Protein AF-A0A9E1IIG9-F1 (afdb_monomer)

Solvent-accessible surface area (backbone atoms only — not comparable to full-atom values): 17107 Å² total; per-residue (Å²): 139,84,86,78,83,81,81,79,79,76,79,77,83,75,76,55,58,71,47,80,53,63,66,23,42,37,40,32,46,79,76,48,64,47,33,38,32,30,36,59,65,55,87,57,72,48,78,51,74,56,65,73,34,37,39,37,35,46,78,57,33,40,35,40,39,39,97,87,35,81,46,78,41,55,32,77,34,40,24,55,43,58,25,25,66,59,26,52,37,48,71,38,67,57,42,50,54,47,37,55,50,50,38,48,54,48,67,22,74,62,77,58,60,59,40,70,46,38,91,46,54,66,54,39,50,57,56,51,72,73,51,64,61,32,78,36,72,36,82,97,37,79,34,55,22,29,37,69,46,26,52,30,50,53,51,32,42,57,58,34,47,78,71,75,41,74,59,36,59,67,51,99,68,27,35,41,44,57,31,66,57,27,41,55,51,31,48,71,30,45,55,60,26,49,50,49,37,37,76,71,68,77,38,54,70,68,57,51,56,50,49,76,68,44,58,68,70,64,26,51,46,52,49,55,59,42,32,76,75,70,53,22,25,18,99,81,46,80,44,60,35,71,60,72,35,44,54,56,37,37,39,59,29,50,54,20,38,23,38,27,38,31,71,61,92,37,68,67,54,51,53,43,31,32,76,45,12,28,38,30,36,42,68,90,40,68,41,39,32,34,41,29,66,49,61,72,84,52,40,56,78,49,18,30,40,82,44,79,59,95,90,40,72,29,42,30,46,52,124

Mean predicted aligned error: 7.47 Å

Secondary structure (DSSP, 8-state):
--PPP-----------EEEEETTEEEEE-TTS--EEEE-S--S--EEEEETTEEEEE-SSEEEEEETTEEEEEETT-HHHHHHGGG-BEE-SHHHHHHHHHHGGGGG-SSPPPSBSS--SHHHHHHHHHTS-EEEEEETTEEEEEEHHHHHHHHHHHHHHHTTTPPPEESSSSSB---HHHHHHHHHHHHHHHHHHHHHTTSS-HHHHHHHHTS-HHHHHHHHHHHHHTT---STTSSS-GGGTSPPTT--GGGGT-EEEEE-SS-HHHHHHHHHTTEE--STT-TTEEEE--S-HHHHGGGTEEEEEETTEEEEEE--

Nearest PDB structures (foldseek):
  4uzr-assembly1_B  TM=4.989E-01  e=6.176E-02  Pyrococcus horikoshii
  2m3x-assembly1_A  TM=5.252E-01  e=7.372E-02  Pyrococcus horikoshii OT3
  7x2y-assembly1_A  TM=7.109E-01  e=3.036E+00  Comamonas testosteroni KF-1
  4jpd-assembly1_A  TM=4.406E-01  e=6.163E+00  Burkholderia cenocepacia J2315
  5f7u-assembly1_A  TM=4.262E-01  e=6.538E+00  Listeria monocytogenes EGD-e

pLDDT: mean 86.07, std 17.23, range [24.61, 98.75]

Foldseek 3Di:
DDDDDDDDPDPPPQDWDWDDDAQWTWTDGALFAIWIAGALDGDDWDWDDHNQWIWINDRFWTFIDHPQDTDIDGSPQLQCRQQRNQEGARRDPLSVVLCQFQVLLSLAPARGQRYLFDQDQVSLVVLVVPAQWDWADQPNDIAIFRPLLRVLVNQLQVVCVVVVHGKHAPDNHFAADTLVNQVVQLCVQQLVLLVVCVVVVNDPPVLSVVLVPDRQVVNSVSQVVCVVVQSARPPVSGDHPQLRGRRRRNDLRSNRQKGFIDDQPDPSSQVSCLVSQWFAAGPPSRRMTGRRRDHPVCLVVSQWDWDDDPNDTHTGHND

Sequence (319 aa):
MMFWPMFLFAALAYSADRAEVDGLDVWIEEGQSPVIRGVLSGHGSYETTSGGTHIVLTESTLVIASDTVLLEVDRGNEFLNQALPQLEWKTDRTGIALLREYGAIYLSRGVTPPTVRFTNKADVEAFQQILPTESVVLVERELVLQRRAARALQLAHNELAKQEIILLAKSRRPAGRSYFDTVINWDSRMAPGIEHWRSEGRLEDSDAGRILQLADGPQIDAILRMEERGLWCNRSHTRSILTSVAAPGSSQHNSLLAIDVLPVNSPVVTDVMAKHGWYRTVKADQPHFTWLGLPEEELSQLGLKKVNIGGLHYWVPDF

Structure (mmCIF, N/CA/C/O backbone):
data_AF-A0A9E1IIG9-F1
#
_entry.id   AF-A0A9E1IIG9-F1
#
loop_
_atom_site.group_PDB
_atom_site.id
_atom_site.type_symbol
_atom_site.label_atom_id
_atom_site.label_alt_id
_atom_site.label_comp_id
_atom_site.label_asym_id
_atom_site.label_entity_id
_atom_site.label_seq_id
_atom_site.pdbx_PDB_ins_code
_atom_site.Cartn_x
_atom_site.Cartn_y
_atom_site.Cartn_z
_atom_site.occupancy
_atom_site.B_iso_or_equiv
_atom_site.auth_seq_id
_atom_site.auth_comp_id
_atom_site.auth_asym_id
_atom_site.auth_atom_id
_atom_site.pdbx_PDB_model_num
ATOM 1 N N . MET A 1 1 ? 45.911 36.788 7.487 1.00 37.19 1 MET A N 1
ATOM 2 C CA . MET A 1 1 ? 44.919 36.992 6.410 1.00 37.19 1 MET A CA 1
ATOM 3 C C . MET A 1 1 ? 44.935 35.750 5.541 1.00 37.19 1 MET A C 1
ATOM 5 O O . MET A 1 1 ? 45.882 35.560 4.793 1.00 37.19 1 MET A O 1
ATOM 9 N N . MET A 1 2 ? 43.973 34.852 5.748 1.00 31.09 2 MET A N 1
ATOM 10 C CA . MET A 1 2 ? 43.886 33.564 5.059 1.00 31.09 2 MET A CA 1
ATOM 11 C C . MET A 1 2 ? 42.759 33.687 4.031 1.00 31.09 2 MET A C 1
ATOM 13 O O . MET A 1 2 ? 41.614 33.922 4.410 1.00 31.09 2 MET A O 1
ATOM 17 N N . PHE A 1 3 ? 43.104 33.637 2.746 1.00 28.48 3 PHE A N 1
ATOM 18 C CA . PHE A 1 3 ? 42.146 33.674 1.643 1.00 28.48 3 PHE A CA 1
ATOM 19 C C . PHE A 1 3 ? 41.463 32.305 1.521 1.00 28.48 3 PHE A C 1
ATOM 21 O O . PHE A 1 3 ? 42.133 31.283 1.386 1.00 28.48 3 PHE A O 1
ATOM 28 N N . TRP A 1 4 ? 40.132 32.291 1.571 1.00 24.61 4 TRP A N 1
ATOM 29 C CA . TRP A 1 4 ? 39.298 31.157 1.167 1.00 24.61 4 TRP A CA 1
ATOM 30 C C . TRP A 1 4 ? 39.031 31.234 -0.344 1.00 24.61 4 TRP A C 1
ATOM 32 O O . TRP A 1 4 ? 38.728 32.327 -0.830 1.00 24.61 4 TRP A O 1
ATOM 42 N N . PRO A 1 5 ? 39.082 30.124 -1.101 1.00 33.31 5 PRO A N 1
ATOM 43 C CA . PRO A 1 5 ? 38.578 30.115 -2.464 1.00 33.31 5 PRO A CA 1
ATOM 44 C C . PRO A 1 5 ? 37.047 29.987 -2.437 1.00 33.31 5 PRO A C 1
ATOM 46 O O . PRO A 1 5 ? 36.498 29.031 -1.889 1.00 33.31 5 PRO A O 1
ATOM 49 N N . MET A 1 6 ? 36.351 30.958 -3.035 1.00 26.56 6 MET A N 1
ATOM 50 C CA . MET A 1 6 ? 34.944 30.811 -3.409 1.00 26.56 6 MET A CA 1
ATOM 51 C C . MET A 1 6 ? 34.851 29.740 -4.499 1.00 26.56 6 MET A C 1
ATOM 53 O O . MET A 1 6 ? 35.317 29.949 -5.618 1.00 26.56 6 MET A O 1
ATOM 57 N N . PHE A 1 7 ? 34.236 28.603 -4.182 1.00 28.36 7 PHE A N 1
ATOM 58 C CA . PHE A 1 7 ? 33.743 27.691 -5.205 1.00 28.36 7 PHE A CA 1
ATOM 59 C C . PHE A 1 7 ? 32.524 28.332 -5.874 1.00 28.36 7 PHE A C 1
ATOM 61 O O . PHE A 1 7 ? 31.470 28.496 -5.260 1.00 28.36 7 PHE A O 1
ATOM 68 N N . LEU A 1 8 ? 32.696 28.719 -7.137 1.00 26.11 8 LEU A N 1
ATOM 69 C CA . LEU A 1 8 ? 31.608 29.046 -8.047 1.00 26.11 8 LEU A CA 1
ATOM 70 C C . LEU A 1 8 ? 30.826 27.748 -8.307 1.00 26.11 8 LEU A C 1
ATOM 72 O O . LEU A 1 8 ? 31.324 26.850 -8.985 1.00 26.11 8 LEU A O 1
ATOM 76 N N . PHE A 1 9 ? 29.614 27.628 -7.767 1.00 27.50 9 PHE A N 1
ATOM 77 C CA . PHE A 1 9 ? 28.659 26.637 -8.255 1.00 27.50 9 PHE A CA 1
ATOM 78 C C . PHE A 1 9 ? 28.182 27.100 -9.633 1.00 27.50 9 PHE A C 1
ATOM 80 O O . PHE A 1 9 ? 27.396 28.039 -9.747 1.00 27.50 9 PHE A O 1
ATOM 87 N N . ALA A 1 10 ? 28.681 26.458 -10.688 1.00 25.83 10 ALA A N 1
ATOM 88 C CA . ALA A 1 10 ? 28.036 26.514 -11.987 1.00 25.83 10 ALA A CA 1
ATOM 89 C C . ALA A 1 10 ? 26.705 25.762 -11.864 1.00 25.83 10 ALA A C 1
ATOM 91 O O . ALA A 1 10 ? 26.684 24.537 -11.750 1.00 25.83 10 ALA A O 1
ATOM 92 N N . ALA A 1 11 ? 25.595 26.499 -11.838 1.00 27.41 11 ALA A N 1
ATOM 93 C CA . ALA A 1 11 ? 24.282 25.920 -12.059 1.00 27.41 11 ALA A CA 1
ATOM 94 C C . ALA A 1 11 ? 24.247 25.410 -13.507 1.00 27.41 11 ALA A C 1
ATOM 96 O O . ALA A 1 11 ? 24.132 26.192 -14.449 1.00 27.41 11 ALA A O 1
ATOM 97 N N . LEU A 1 12 ? 24.408 24.098 -13.686 1.00 27.50 12 LEU A N 1
ATOM 98 C CA . LEU A 1 12 ? 23.961 23.422 -14.897 1.00 27.50 12 LEU A CA 1
ATOM 99 C C . LEU A 1 12 ? 22.448 23.639 -14.969 1.00 27.50 12 LEU A C 1
ATOM 101 O O . LEU A 1 12 ? 21.700 23.086 -14.166 1.00 27.50 12 LEU A O 1
ATOM 105 N N . ALA A 1 13 ? 22.015 24.510 -15.878 1.00 29.84 13 ALA A N 1
ATOM 106 C CA . ALA A 1 13 ? 20.610 24.678 -16.203 1.00 29.84 13 ALA A CA 1
ATOM 107 C C . ALA A 1 13 ? 20.122 23.373 -16.845 1.00 29.84 13 ALA A C 1
ATOM 109 O O . ALA A 1 13 ? 20.375 23.112 -18.018 1.00 29.84 13 ALA A O 1
ATOM 110 N N . TYR A 1 14 ? 19.494 22.527 -16.036 1.00 37.28 14 TYR A N 1
ATOM 111 C CA . TYR A 1 14 ? 18.744 21.367 -16.492 1.00 37.28 14 TYR A CA 1
ATOM 112 C C . TYR A 1 14 ? 17.450 21.902 -17.122 1.00 37.28 14 TYR A C 1
ATOM 114 O O . TYR A 1 14 ? 16.689 22.589 -16.437 1.00 37.28 14 TYR A O 1
ATOM 122 N N . SER A 1 15 ? 17.214 21.681 -18.419 1.00 40.22 15 SER A N 1
ATOM 123 C CA . SER A 1 15 ? 15.942 22.069 -19.038 1.00 40.22 15 SER A CA 1
ATOM 124 C C . SER A 1 15 ? 14.888 21.025 -18.680 1.00 40.22 15 SER A C 1
ATOM 126 O O . SER A 1 15 ? 14.724 20.030 -19.379 1.00 40.22 15 SER A O 1
ATOM 128 N N . ALA A 1 16 ? 14.214 21.218 -17.550 1.00 53.44 16 ALA A N 1
ATOM 129 C CA . ALA A 1 16 ? 12.955 20.537 -17.295 1.00 53.44 16 ALA A CA 1
ATOM 130 C C . ALA A 1 16 ? 11.849 21.306 -18.026 1.00 53.44 16 ALA A C 1
ATOM 132 O O . ALA A 1 16 ? 11.662 22.502 -17.780 1.00 53.44 16 ALA A O 1
ATOM 133 N N . ASP A 1 17 ? 11.116 20.626 -18.904 1.00 58.38 17 ASP A N 1
ATOM 134 C CA . ASP A 1 17 ? 9.884 21.179 -19.454 1.00 58.38 17 ASP A CA 1
ATOM 135 C C . ASP A 1 17 ? 8.823 21.079 -18.356 1.00 58.38 17 ASP A C 1
ATOM 137 O O . ASP A 1 17 ? 8.365 19.990 -17.997 1.00 58.38 17 ASP A O 1
ATOM 141 N N . ARG A 1 18 ? 8.473 22.225 -17.766 1.00 64.12 18 ARG A N 1
ATOM 142 C CA . ARG A 1 18 ? 7.371 22.339 -16.809 1.00 64.12 18 ARG A CA 1
ATOM 143 C C . ARG A 1 18 ? 6.171 22.945 -17.515 1.00 64.12 18 ARG A C 1
ATOM 145 O O . ARG A 1 18 ? 6.261 24.050 -18.047 1.00 64.12 18 ARG A O 1
ATOM 152 N N . ALA A 1 19 ? 5.052 22.238 -17.474 1.00 60.00 19 ALA A N 1
ATOM 153 C CA . ALA A 1 19 ? 3.769 22.731 -17.936 1.00 60.00 19 ALA A CA 1
ATOM 154 C C . ALA A 1 19 ? 2.795 22.763 -16.759 1.00 60.00 19 ALA A C 1
ATOM 156 O O . ALA A 1 19 ? 2.649 21.780 -16.034 1.00 60.00 19 ALA A O 1
ATOM 157 N N . GLU A 1 20 ? 2.132 23.899 -16.577 1.00 60.28 20 GLU A N 1
ATOM 158 C CA . GLU A 1 20 ? 0.972 24.011 -15.699 1.00 60.28 20 GLU A CA 1
ATOM 159 C C . GLU A 1 20 ? -0.270 23.980 -16.591 1.00 60.28 20 GLU A C 1
ATOM 161 O O . GLU A 1 20 ? -0.417 24.815 -17.487 1.00 60.28 20 GLU A O 1
ATOM 166 N N . VAL A 1 21 ? -1.131 22.983 -16.394 1.00 61.00 21 VAL A N 1
ATOM 167 C CA . VAL A 1 21 ? -2.349 22.789 -17.187 1.00 61.00 21 VAL A CA 1
ATOM 168 C C . VAL A 1 21 ? -3.518 22.631 -16.225 1.00 61.00 21 VAL A C 1
ATOM 170 O O . VAL A 1 21 ? -3.651 21.599 -15.580 1.00 61.00 21 VAL A O 1
ATOM 173 N N . ASP A 1 22 ? -4.355 23.662 -16.107 1.00 62.66 22 ASP A N 1
ATOM 174 C CA . ASP A 1 22 ? -5.576 23.659 -15.285 1.00 62.66 22 ASP A CA 1
ATOM 175 C C . ASP A 1 22 ? -5.396 23.159 -13.834 1.00 62.66 22 ASP A C 1
ATOM 177 O O . ASP A 1 22 ? -6.229 22.422 -13.312 1.00 62.66 22 ASP A O 1
ATOM 181 N N . GLY A 1 23 ? -4.306 23.543 -13.162 1.00 62.06 23 GLY A N 1
ATOM 182 C CA . GLY A 1 23 ? -4.016 23.101 -11.789 1.00 62.06 23 GLY A CA 1
ATOM 183 C C . GLY A 1 23 ? -3.372 21.712 -11.684 1.00 62.06 23 GLY A C 1
ATOM 184 O O . GLY A 1 23 ? -3.150 21.225 -10.572 1.00 62.06 23 GLY A O 1
ATOM 185 N N . LEU A 1 24 ? -3.046 21.093 -12.822 1.00 67.25 24 LEU A N 1
ATOM 186 C CA . LEU A 1 24 ? -2.117 19.978 -12.927 1.00 67.25 24 LEU A CA 1
ATOM 187 C C . LEU A 1 24 ? -0.716 20.522 -13.226 1.00 67.25 24 LEU A C 1
ATOM 189 O O . LEU A 1 24 ? -0.461 21.087 -14.290 1.00 67.25 24 LEU A O 1
ATOM 193 N N . ASP A 1 25 ? 0.199 20.328 -12.285 1.00 68.62 25 ASP A N 1
ATOM 194 C CA . ASP A 1 25 ? 1.625 20.506 -12.508 1.00 68.62 25 ASP A CA 1
ATOM 195 C C . ASP A 1 25 ? 2.171 19.225 -13.148 1.00 68.62 25 ASP A C 1
ATOM 197 O O . ASP A 1 25 ? 2.140 18.147 -12.543 1.00 68.62 25 ASP A O 1
ATOM 201 N N . VAL A 1 26 ? 2.693 19.349 -14.368 1.00 69.44 26 VAL A N 1
ATOM 202 C CA . VAL A 1 26 ? 3.401 18.275 -15.066 1.00 69.44 26 VAL A CA 1
ATOM 203 C C . VAL A 1 26 ? 4.827 18.731 -15.322 1.00 69.44 26 VAL A C 1
ATOM 205 O O . VAL A 1 26 ? 5.063 19.792 -15.905 1.00 69.44 26 VAL A O 1
ATOM 208 N N . TRP A 1 27 ? 5.794 17.930 -14.889 1.00 69.81 27 TRP A N 1
ATOM 209 C CA . TRP A 1 27 ? 7.201 18.191 -15.162 1.00 69.81 27 TRP A CA 1
ATOM 210 C C . TRP A 1 27 ? 7.877 16.965 -15.750 1.00 69.81 27 TRP A C 1
ATOM 212 O O . TRP A 1 27 ? 7.664 15.828 -15.314 1.00 69.81 27 TRP A O 1
ATOM 222 N N . ILE A 1 28 ? 8.690 17.221 -16.773 1.00 65.12 28 ILE A N 1
ATOM 223 C CA . ILE A 1 28 ? 9.436 16.200 -17.495 1.00 65.12 28 ILE A CA 1
ATOM 224 C C . ILE A 1 28 ? 10.908 16.591 -17.468 1.00 65.12 28 ILE A C 1
ATOM 226 O O . ILE A 1 28 ? 11.306 17.648 -17.957 1.00 65.12 28 ILE A O 1
ATOM 230 N N . GLU A 1 29 ? 11.711 15.719 -16.871 1.00 63.66 29 GLU A N 1
ATOM 231 C CA . GLU A 1 29 ? 13.164 15.755 -16.986 1.00 63.66 29 GLU A CA 1
ATOM 232 C C . GLU A 1 29 ? 13.588 14.924 -18.202 1.00 63.66 29 GLU A C 1
ATOM 234 O O . GLU A 1 29 ? 13.016 13.863 -18.465 1.00 63.66 29 GLU A O 1
ATOM 239 N N . GLU A 1 30 ? 14.584 15.396 -18.955 1.00 58.94 30 GLU A N 1
ATOM 240 C CA . GLU A 1 30 ? 15.049 14.717 -20.166 1.00 58.94 30 GLU A CA 1
ATOM 241 C C . GLU A 1 30 ? 15.458 13.260 -19.864 1.00 58.94 30 GLU A C 1
ATOM 243 O O . GLU A 1 30 ? 16.296 12.984 -19.004 1.00 58.94 30 GLU A O 1
ATOM 248 N N . GLY A 1 31 ? 14.831 12.303 -20.558 1.00 61.19 31 GLY A N 1
ATOM 249 C CA . GLY A 1 31 ? 15.073 10.870 -20.357 1.00 61.19 31 GLY A CA 1
ATOM 250 C C . GLY A 1 31 ? 14.450 10.267 -19.088 1.00 61.19 31 GLY A C 1
ATOM 251 O O . GLY A 1 31 ? 14.770 9.128 -18.748 1.00 61.19 31 GLY A O 1
ATOM 252 N N . GLN A 1 32 ? 13.577 10.993 -18.382 1.00 68.31 32 GLN A N 1
ATOM 253 C CA . GLN A 1 32 ? 12.803 10.493 -17.241 1.00 68.31 32 GLN A CA 1
ATOM 254 C C . GLN A 1 32 ? 11.311 10.386 -17.580 1.00 68.31 32 GLN A C 1
ATOM 256 O O . GLN A 1 32 ? 10.803 11.029 -18.495 1.00 68.31 32 GLN A O 1
ATOM 261 N N . SER A 1 33 ? 10.585 9.564 -16.821 1.00 67.19 33 SER A N 1
ATOM 262 C CA . SER A 1 33 ? 9.124 9.517 -16.919 1.00 67.19 33 SER A CA 1
ATOM 263 C C . SER A 1 33 ? 8.487 10.783 -16.334 1.00 67.19 33 SER A C 1
ATOM 265 O O . SER A 1 33 ? 9.014 11.310 -15.349 1.00 67.19 33 SER A O 1
ATOM 267 N N . PRO A 1 34 ? 7.341 11.240 -16.874 1.00 71.06 34 PRO A N 1
ATOM 268 C CA . PRO A 1 34 ? 6.654 12.417 -16.363 1.00 71.06 34 PRO A CA 1
ATOM 269 C C . PRO A 1 34 ? 6.262 12.244 -14.904 1.00 71.06 34 PRO A C 1
ATOM 271 O O . PRO A 1 34 ? 5.798 11.171 -14.483 1.00 71.06 34 PRO A O 1
ATOM 274 N N . VAL A 1 35 ? 6.400 13.327 -14.154 1.00 70.38 35 VAL A N 1
ATOM 275 C CA . VAL A 1 35 ? 5.908 13.411 -12.788 1.00 70.38 35 VAL A CA 1
ATOM 276 C C . VAL A 1 35 ? 4.742 14.385 -12.752 1.00 70.38 35 VAL A C 1
ATOM 278 O O . VAL A 1 35 ? 4.775 15.438 -13.391 1.00 70.38 35 VAL A O 1
ATOM 281 N N . ILE A 1 36 ? 3.692 13.982 -12.043 1.00 71.88 36 ILE A N 1
ATOM 282 C CA . ILE A 1 36 ? 2.423 14.700 -11.993 1.00 71.88 36 ILE A CA 1
ATOM 283 C C . ILE A 1 36 ? 2.042 14.988 -10.546 1.00 71.88 36 ILE A C 1
ATOM 285 O O . ILE A 1 36 ? 2.179 14.122 -9.675 1.00 71.88 36 ILE A O 1
ATOM 289 N N . ARG A 1 37 ? 1.513 16.193 -10.317 1.00 75.69 37 ARG A N 1
ATOM 290 C CA . ARG A 1 37 ? 0.864 16.615 -9.070 1.00 75.69 37 ARG A CA 1
ATOM 291 C C . ARG A 1 37 ? -0.271 17.588 -9.368 1.00 75.69 37 ARG A C 1
ATOM 293 O O . ARG A 1 37 ? -0.178 18.373 -10.302 1.00 75.69 37 ARG A O 1
ATOM 300 N N . GLY A 1 38 ? -1.324 17.563 -8.555 1.00 72.31 38 GLY A N 1
ATOM 301 C CA . GLY A 1 38 ? -2.469 18.470 -8.698 1.00 72.31 38 GLY A CA 1
ATOM 302 C C . GLY A 1 38 ? -3.791 17.725 -8.833 1.00 72.31 38 GLY A C 1
ATOM 303 O O . GLY A 1 38 ? -3.920 16.618 -8.318 1.00 72.31 38 GLY A O 1
ATOM 304 N N . VAL A 1 39 ? -4.772 18.336 -9.498 1.00 67.88 39 VAL A N 1
ATOM 305 C CA . VAL A 1 39 ? -6.109 17.756 -9.725 1.00 67.88 39 VAL A CA 1
ATOM 306 C C . VAL A 1 39 ? -6.300 17.524 -11.227 1.00 67.88 39 VAL A C 1
ATOM 308 O O . VAL A 1 39 ? -5.950 18.389 -12.022 1.00 67.88 39 VAL A O 1
ATOM 311 N N . LEU A 1 40 ? -6.845 16.372 -11.642 1.00 63.38 40 LEU A N 1
ATOM 312 C CA . LEU A 1 40 ? -7.061 16.058 -13.068 1.00 63.38 40 LEU A CA 1
ATOM 313 C C . LEU A 1 40 ? -8.292 16.776 -13.655 1.00 63.38 40 LEU A C 1
ATOM 315 O O . LEU A 1 40 ? -8.448 16.847 -14.879 1.00 63.38 40 LEU A O 1
ATOM 319 N N . SER A 1 41 ? -9.158 17.330 -12.800 1.00 60.09 41 SER A N 1
ATOM 320 C CA . SER A 1 41 ? -10.344 18.091 -13.192 1.00 60.09 41 SER A CA 1
ATOM 321 C C . SER A 1 41 ? -9.973 19.504 -13.663 1.00 60.09 41 SER A C 1
ATOM 323 O O . SER A 1 41 ? -9.569 20.341 -12.861 1.00 60.09 41 SER A O 1
ATOM 325 N N . GLY A 1 42 ? -10.148 19.780 -14.954 1.00 59.94 42 GLY A N 1
ATOM 326 C CA . GLY A 1 42 ? -9.881 21.078 -15.581 1.00 59.94 42 GLY A CA 1
ATOM 327 C C . GLY A 1 42 ? -10.538 21.171 -16.964 1.00 59.94 42 GLY A C 1
ATOM 328 O O . GLY A 1 42 ? -11.100 20.185 -17.442 1.00 59.94 42 GLY A O 1
ATOM 329 N N . HIS A 1 43 ? -10.480 22.334 -17.614 1.00 55.75 43 HIS A N 1
ATOM 330 C CA . HIS A 1 43 ? -11.066 22.556 -18.939 1.00 55.75 43 HIS A CA 1
ATOM 331 C C . HIS A 1 43 ? -9.986 22.928 -19.957 1.00 55.75 43 HIS A C 1
ATOM 333 O O . HIS A 1 43 ? -9.504 24.055 -19.967 1.00 55.75 43 HIS A O 1
ATOM 339 N N . GLY A 1 44 ? -9.683 22.014 -20.879 1.00 59.44 44 GLY A N 1
ATOM 340 C CA . GLY A 1 44 ? -8.721 22.272 -21.947 1.00 59.44 44 GLY A CA 1
ATOM 341 C C . GLY A 1 44 ? -8.124 20.999 -22.528 1.00 59.44 44 GLY A C 1
ATOM 342 O O . GLY A 1 44 ? -8.203 19.929 -21.918 1.00 59.44 44 GLY A O 1
ATOM 343 N N . SER A 1 45 ? -7.527 21.133 -23.712 1.00 59.22 45 SER A N 1
ATOM 344 C CA . SER A 1 45 ? -6.713 20.099 -24.344 1.00 59.22 45 SER A CA 1
ATOM 345 C C . SER A 1 45 ? -5.253 20.536 -24.384 1.00 59.22 45 SER A C 1
ATOM 347 O O . SER A 1 45 ? -4.960 21.660 -24.797 1.00 59.22 45 SER A O 1
ATOM 349 N N . TYR A 1 46 ? -4.345 19.650 -24.003 1.00 65.94 46 TYR A N 1
ATOM 350 C CA . TYR A 1 46 ? -2.908 19.893 -24.015 1.00 65.94 46 TYR A CA 1
ATOM 351 C C . TYR A 1 46 ? -2.197 18.703 -24.645 1.00 65.94 46 TYR A C 1
ATOM 353 O O . TYR A 1 46 ? -2.528 17.559 -24.357 1.00 65.94 46 TYR A O 1
ATOM 361 N N . GLU A 1 47 ? -1.213 18.973 -25.489 1.00 70.94 47 GLU A N 1
ATOM 362 C CA . GLU A 1 47 ? -0.399 17.951 -26.130 1.00 70.94 47 GLU A CA 1
ATOM 363 C C . GLU A 1 47 ? 1.058 18.394 -26.060 1.00 70.94 47 GLU A C 1
ATOM 365 O O . GLU A 1 47 ? 1.402 19.505 -26.470 1.00 70.94 47 GLU A O 1
ATOM 370 N N . THR A 1 48 ? 1.918 17.539 -25.517 1.00 64.81 48 THR A N 1
ATOM 371 C CA . THR A 1 48 ? 3.360 17.770 -25.512 1.00 64.81 48 THR A CA 1
ATOM 372 C C . THR A 1 48 ? 4.112 16.481 -25.752 1.00 64.81 48 THR A C 1
ATOM 374 O O . THR A 1 48 ? 3.637 15.385 -25.453 1.00 64.81 48 THR A O 1
ATOM 377 N N . THR A 1 49 ? 5.312 16.621 -26.297 1.00 62.34 49 THR A N 1
ATOM 378 C CA . THR A 1 49 ? 6.254 15.521 -26.448 1.00 62.34 49 THR A CA 1
ATOM 379 C C . THR A 1 49 ? 7.587 15.970 -25.881 1.00 62.34 49 THR A C 1
ATOM 381 O O . THR A 1 49 ? 8.166 16.931 -26.378 1.00 62.34 49 THR A O 1
ATOM 384 N N . SER A 1 50 ? 8.080 15.271 -24.863 1.00 58.31 50 SER A N 1
ATOM 385 C CA . SER A 1 50 ? 9.403 15.525 -24.289 1.00 58.31 50 SER A CA 1
ATOM 386 C C . SER A 1 50 ? 10.060 14.196 -23.920 1.00 58.31 50 SER A C 1
ATOM 388 O O . SER A 1 50 ? 9.406 13.283 -23.412 1.00 58.31 50 SER A O 1
ATOM 390 N N . GLY A 1 51 ? 11.339 14.034 -24.271 1.00 59.09 51 GLY A N 1
ATOM 391 C CA . GLY A 1 51 ? 12.110 12.819 -23.975 1.00 59.09 51 GLY A CA 1
ATOM 392 C C . GLY A 1 51 ? 11.515 11.504 -24.508 1.00 59.09 51 GLY A C 1
ATOM 393 O O . GLY A 1 51 ? 11.677 10.472 -23.867 1.00 59.09 51 GLY A O 1
ATOM 394 N N . GLY A 1 52 ? 10.784 11.526 -25.632 1.00 64.62 52 GLY A N 1
ATOM 395 C CA . GLY A 1 52 ? 10.107 10.339 -26.185 1.00 64.62 52 GLY A CA 1
ATOM 396 C C . GLY A 1 52 ? 8.812 9.944 -25.462 1.00 64.62 52 GLY A C 1
ATOM 397 O O . GLY A 1 52 ? 8.214 8.923 -25.791 1.00 64.62 52 GLY A O 1
ATOM 398 N N . THR A 1 53 ? 8.357 10.750 -24.497 1.00 64.94 53 THR A N 1
ATOM 399 C CA . THR A 1 53 ? 7.039 10.601 -23.876 1.00 64.94 53 THR A CA 1
ATOM 400 C C . THR A 1 53 ? 6.085 11.647 -24.435 1.00 64.94 53 THR A C 1
ATOM 402 O O . THR A 1 53 ? 6.353 12.847 -24.397 1.00 64.94 53 THR A O 1
ATOM 405 N N . HIS A 1 54 ? 4.968 11.166 -24.954 1.00 72.62 54 HIS A N 1
ATOM 406 C CA . HIS A 1 54 ? 3.855 11.926 -25.478 1.00 72.62 54 HIS A CA 1
ATOM 407 C C . HIS A 1 54 ? 2.758 12.021 -24.415 1.00 72.62 54 HIS A C 1
ATOM 409 O O . HIS A 1 54 ? 2.249 11.002 -23.948 1.00 72.62 54 HIS A O 1
ATOM 415 N N . ILE A 1 55 ? 2.407 13.235 -24.007 1.00 72.06 55 ILE A N 1
ATOM 416 C CA . ILE A 1 55 ? 1.330 13.484 -23.047 1.00 72.06 55 ILE A CA 1
ATOM 417 C C . ILE A 1 55 ? 0.214 14.207 -23.778 1.00 72.06 55 ILE A C 1
ATOM 419 O O . ILE A 1 55 ? 0.434 15.292 -24.314 1.00 72.06 55 ILE A O 1
ATOM 423 N N . VAL A 1 56 ? -0.977 13.618 -23.751 1.00 72.94 56 VAL A N 1
ATOM 424 C CA . VAL A 1 56 ? -2.208 14.206 -24.274 1.00 72.94 56 VAL A CA 1
ATOM 425 C C . VAL A 1 56 ? -3.197 14.317 -23.129 1.00 72.94 56 VAL A C 1
ATOM 427 O O . VAL A 1 56 ? -3.655 13.317 -22.588 1.00 72.94 56 VAL A O 1
ATOM 430 N N . LEU A 1 57 ? -3.562 15.535 -22.768 1.00 71.50 57 LEU A N 1
ATOM 431 C CA . LEU A 1 57 ? -4.728 15.808 -21.947 1.00 71.50 57 LEU A CA 1
ATOM 432 C C . LEU A 1 57 ? -5.860 16.205 -22.894 1.00 71.50 57 LEU A C 1
ATOM 434 O O . LEU A 1 57 ? -5.746 17.191 -23.615 1.00 71.50 57 LEU A O 1
ATOM 438 N N . THR A 1 58 ? -6.937 15.432 -22.923 1.00 73.00 58 THR A N 1
ATOM 439 C CA . THR A 1 58 ? -8.175 15.764 -23.640 1.00 73.00 58 THR A CA 1
ATOM 440 C C . THR A 1 58 ? -9.208 16.320 -22.661 1.00 73.00 58 THR A C 1
ATOM 442 O O . THR A 1 58 ? -8.950 16.419 -21.463 1.00 73.00 58 THR A O 1
ATOM 445 N N . GLU A 1 59 ? -10.408 16.663 -23.128 1.00 69.81 59 GLU A N 1
ATOM 446 C CA . GLU A 1 59 ? -11.500 17.068 -22.230 1.00 69.81 59 GLU A CA 1
ATOM 447 C C . GLU A 1 59 ? -11.896 15.973 -21.224 1.00 69.81 59 GLU A C 1
ATOM 449 O O . GLU A 1 59 ? -12.357 16.296 -20.133 1.00 69.81 59 GLU A O 1
ATOM 454 N N . SER A 1 60 ? -11.691 14.693 -21.553 1.00 74.81 60 SER A N 1
ATOM 455 C CA . SER A 1 60 ? -12.149 13.562 -20.733 1.00 74.81 60 SER A CA 1
ATOM 456 C C . SER A 1 60 ? -11.039 12.627 -20.262 1.00 74.81 60 SER A C 1
ATOM 458 O O . SER A 1 60 ? -11.261 11.845 -19.347 1.00 74.81 60 SER A O 1
ATOM 460 N N . THR A 1 61 ? -9.849 12.668 -20.857 1.00 78.31 61 THR A N 1
ATOM 461 C CA . THR A 1 61 ? -8.781 11.699 -20.571 1.00 78.31 61 THR A CA 1
ATOM 462 C C . THR A 1 61 ? -7.415 12.354 -20.439 1.00 78.31 61 THR A C 1
ATOM 464 O O . THR A 1 61 ? -7.099 13.318 -21.129 1.00 78.31 61 THR A O 1
ATOM 467 N N . LEU A 1 62 ? -6.588 11.805 -19.556 1.00 77.56 62 LEU A N 1
ATOM 468 C CA . LEU A 1 62 ? -5.143 11.974 -19.561 1.00 77.56 62 LEU A CA 1
ATOM 469 C C . LEU A 1 62 ? -4.530 10.723 -20.188 1.00 77.56 62 LEU A C 1
ATOM 471 O O . LEU A 1 62 ? -4.690 9.620 -19.666 1.00 77.56 62 LEU A O 1
ATOM 475 N N . VAL A 1 63 ? -3.810 10.910 -21.286 1.00 76.62 63 VAL A N 1
ATOM 476 C CA . VAL A 1 63 ? -3.004 9.889 -21.946 1.00 76.62 63 VAL A CA 1
ATOM 477 C C . VAL A 1 63 ? -1.534 10.239 -21.771 1.00 76.62 63 VAL A C 1
ATOM 479 O O . VAL A 1 63 ? -1.101 11.340 -22.100 1.00 76.62 63 VAL A O 1
ATOM 482 N N . ILE A 1 64 ? -0.754 9.288 -21.278 1.00 73.56 64 ILE A N 1
ATOM 483 C CA . ILE A 1 64 ? 0.705 9.357 -21.242 1.00 73.56 64 ILE A CA 1
ATOM 484 C C . ILE A 1 64 ? 1.213 8.140 -21.994 1.00 73.56 64 ILE A C 1
ATOM 486 O O . ILE A 1 64 ? 1.061 7.007 -21.537 1.00 73.56 64 ILE A O 1
ATOM 490 N N . ALA A 1 65 ? 1.777 8.383 -23.167 1.00 70.62 65 ALA A N 1
ATOM 491 C CA . ALA A 1 65 ? 2.284 7.375 -24.074 1.00 70.62 65 ALA A CA 1
ATOM 492 C C . ALA A 1 65 ? 3.800 7.530 -24.227 1.00 70.62 65 ALA A C 1
ATOM 494 O O . ALA A 1 65 ? 4.289 8.544 -24.706 1.00 70.62 65 ALA A O 1
ATOM 495 N N . SER A 1 66 ? 4.556 6.512 -23.847 1.00 67.38 66 SER A N 1
ATOM 496 C CA . SER A 1 66 ? 5.965 6.342 -24.206 1.00 67.38 66 SER A CA 1
ATOM 497 C C . SER A 1 66 ? 6.149 4.995 -24.897 1.00 67.38 66 SER A C 1
ATOM 499 O O . SER A 1 66 ? 5.234 4.169 -24.912 1.00 67.38 66 SER A O 1
ATOM 501 N N . ASP A 1 67 ? 7.356 4.721 -25.391 1.00 58.84 67 ASP A N 1
ATOM 502 C CA . ASP A 1 67 ? 7.717 3.441 -26.020 1.00 58.84 67 ASP A CA 1
ATOM 503 C C . ASP A 1 67 ? 7.404 2.205 -25.154 1.00 58.84 67 ASP A C 1
ATOM 505 O O . ASP A 1 67 ? 7.357 1.082 -25.655 1.00 58.84 67 ASP A O 1
ATOM 509 N N . THR A 1 68 ? 7.213 2.382 -23.840 1.00 53.34 68 THR A N 1
ATOM 510 C CA . THR A 1 68 ? 6.992 1.270 -22.902 1.00 53.34 68 THR A CA 1
ATOM 511 C C . THR A 1 68 ? 5.789 1.422 -21.975 1.00 53.34 68 THR A C 1
ATOM 513 O O . THR A 1 68 ? 5.486 0.481 -21.239 1.00 53.34 68 THR A O 1
ATOM 516 N N . VAL A 1 69 ? 5.107 2.569 -21.979 1.00 62.66 69 VAL A N 1
ATOM 517 C CA . VAL A 1 69 ? 3.992 2.851 -21.068 1.00 62.66 69 VAL A CA 1
ATOM 518 C C . VAL A 1 69 ? 2.896 3.564 -21.835 1.00 62.66 69 VAL A C 1
ATOM 520 O O . VAL A 1 69 ? 3.117 4.659 -22.331 1.00 62.66 69 VAL A O 1
ATOM 523 N N . LEU A 1 70 ? 1.711 2.960 -21.886 1.00 69.75 70 LEU A N 1
ATOM 524 C CA . LEU A 1 70 ? 0.480 3.667 -22.209 1.00 69.75 70 LEU A CA 1
ATOM 525 C C . LEU A 1 70 ? -0.358 3.724 -20.935 1.00 69.75 70 LEU A C 1
ATOM 527 O O . LEU A 1 70 ? -0.853 2.701 -20.459 1.00 69.75 70 LEU A O 1
ATOM 531 N N . LEU A 1 71 ? -0.474 4.916 -20.367 1.00 73.38 71 LEU A N 1
ATOM 532 C CA . LEU A 1 71 ? -1.415 5.217 -19.304 1.00 73.38 71 LEU A CA 1
ATOM 533 C C . LEU A 1 71 ? -2.554 6.019 -19.912 1.00 73.38 71 LEU A C 1
ATOM 535 O O . LEU A 1 71 ? -2.319 7.087 -20.461 1.00 73.38 71 LEU A O 1
ATOM 539 N N . GLU A 1 72 ? -3.769 5.514 -19.774 1.00 77.88 72 GLU A N 1
ATOM 540 C CA . GLU A 1 72 ? -4.989 6.251 -20.069 1.00 77.88 72 GLU A CA 1
ATOM 541 C C . GLU A 1 72 ? -5.820 6.296 -18.791 1.00 77.88 72 GLU A C 1
ATOM 543 O O . GLU A 1 72 ? -6.082 5.263 -18.170 1.00 77.88 72 GLU A O 1
ATOM 548 N N . VAL A 1 73 ? -6.157 7.506 -18.363 1.00 76.06 73 VAL A N 1
ATOM 549 C CA . VAL A 1 73 ? -6.886 7.779 -17.126 1.00 76.06 73 VAL A CA 1
ATOM 550 C C . VAL A 1 73 ? -8.025 8.730 -17.446 1.00 76.06 73 VAL A C 1
ATOM 552 O O . VAL A 1 73 ? -7.809 9.766 -18.073 1.00 76.06 73 VAL A O 1
ATOM 555 N N . ASP A 1 74 ? -9.230 8.404 -16.986 1.00 78.62 74 ASP A N 1
ATOM 556 C CA . ASP A 1 74 ? -10.362 9.332 -17.014 1.00 78.62 74 ASP A 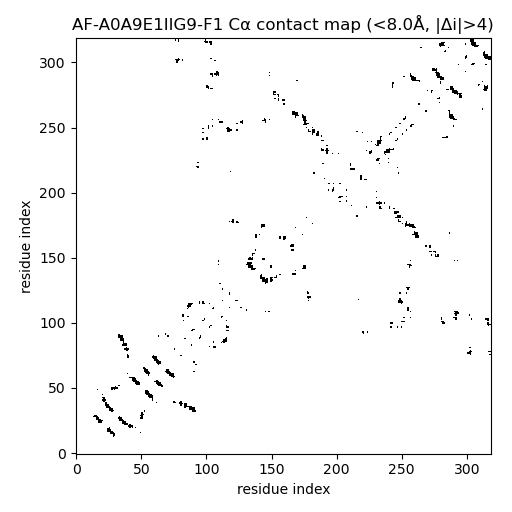CA 1
ATOM 557 C C . ASP A 1 74 ? -10.040 10.563 -16.146 1.00 78.62 74 ASP A C 1
ATOM 559 O O . ASP A 1 74 ? -9.629 10.424 -14.994 1.00 78.62 74 ASP A O 1
ATOM 563 N N . ARG A 1 75 ? -10.226 11.783 -16.660 1.00 73.56 75 ARG A N 1
ATOM 564 C CA . ARG A 1 75 ? -10.048 13.019 -15.868 1.00 73.56 75 ARG A CA 1
ATOM 565 C C . ARG A 1 75 ? -11.019 13.099 -14.685 1.00 73.56 75 ARG A C 1
ATOM 567 O O . ARG A 1 75 ? -10.738 13.774 -13.695 1.00 73.56 75 ARG A O 1
ATOM 574 N N . GLY A 1 76 ? -12.136 12.381 -14.767 1.00 72.69 76 GLY A N 1
ATOM 575 C CA . GLY A 1 76 ? -13.074 12.127 -13.681 1.00 72.69 76 GLY A CA 1
ATOM 576 C C . GLY A 1 76 ? -12.660 10.995 -12.737 1.00 72.69 76 GLY A C 1
ATOM 577 O O . GLY A 1 76 ? -13.473 10.605 -11.901 1.00 72.69 76 GLY A O 1
ATOM 578 N N . ASN A 1 77 ? -11.440 10.446 -12.835 1.00 82.94 77 ASN A N 1
ATOM 579 C CA . ASN A 1 77 ? -10.964 9.432 -11.897 1.00 82.94 77 ASN A CA 1
ATOM 580 C C . ASN A 1 77 ? -10.848 10.036 -10.492 1.00 82.94 77 ASN A C 1
ATOM 582 O O . ASN A 1 77 ? -9.879 10.713 -10.140 1.00 82.94 77 ASN A O 1
ATOM 586 N N . GLU A 1 78 ? -11.871 9.766 -9.689 1.00 87.44 78 GLU A N 1
ATOM 587 C CA . GLU A 1 78 ? -12.036 10.345 -8.365 1.00 87.44 78 GLU A CA 1
ATOM 588 C C . GLU A 1 78 ? -10.882 9.974 -7.431 1.00 87.44 78 GLU A C 1
ATOM 590 O O . GLU A 1 78 ? -10.378 10.821 -6.702 1.00 87.44 78 GLU A O 1
ATOM 595 N N . PHE A 1 79 ? -10.375 8.741 -7.512 1.00 89.62 79 PHE A N 1
ATOM 596 C CA . PHE A 1 79 ? -9.246 8.324 -6.686 1.00 89.62 79 PHE A CA 1
ATOM 597 C C . PHE A 1 79 ? -8.007 9.178 -6.952 1.00 89.62 79 PHE A C 1
ATOM 599 O O . PHE A 1 79 ? -7.387 9.684 -6.016 1.00 89.62 79 PHE A O 1
ATOM 606 N N . LEU A 1 80 ? -7.644 9.354 -8.222 1.00 84.38 80 LEU A N 1
ATOM 607 C CA . LEU A 1 80 ? -6.476 10.143 -8.594 1.00 84.38 80 LEU A CA 1
ATOM 608 C C . LEU A 1 80 ? -6.679 11.628 -8.284 1.00 84.38 80 LEU A C 1
ATOM 610 O O . LEU A 1 80 ? -5.744 12.258 -7.797 1.00 84.38 80 LEU A O 1
ATOM 614 N N . ASN A 1 81 ? -7.892 12.161 -8.450 1.00 83.88 81 ASN A N 1
ATOM 615 C CA . ASN A 1 81 ? -8.221 13.531 -8.042 1.00 83.88 81 ASN A CA 1
ATOM 616 C C . ASN A 1 81 ? -8.004 13.774 -6.542 1.00 83.88 81 ASN A C 1
ATOM 618 O O . ASN A 1 81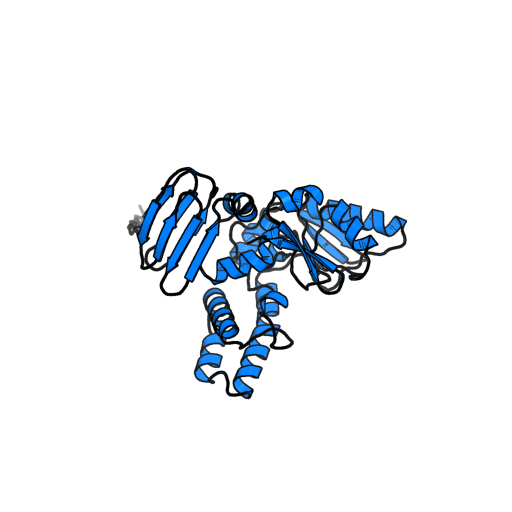 ? -7.550 14.850 -6.155 1.00 83.88 81 ASN A O 1
ATOM 622 N N . GLN A 1 82 ? -8.273 12.774 -5.702 1.00 85.94 82 GLN A N 1
ATOM 623 C CA . GLN A 1 82 ? -8.049 12.862 -4.258 1.00 85.94 82 GLN A CA 1
ATOM 624 C C . GLN A 1 82 ? -6.593 12.562 -3.855 1.00 85.94 82 GLN A C 1
ATOM 626 O O . GLN A 1 82 ? -6.082 13.136 -2.888 1.00 85.94 82 GLN A O 1
ATOM 631 N N . ALA A 1 83 ? -5.906 11.672 -4.578 1.00 83.56 83 ALA A N 1
ATOM 632 C CA . ALA A 1 83 ? -4.555 11.220 -4.243 1.00 83.56 83 ALA A CA 1
ATOM 633 C C . ALA A 1 83 ? -3.443 12.166 -4.735 1.00 83.56 83 ALA A C 1
ATOM 635 O O . ALA A 1 83 ? -2.515 12.462 -3.980 1.00 83.56 83 ALA A O 1
ATOM 636 N N . LEU A 1 84 ? -3.518 12.654 -5.978 1.00 79.88 84 LEU A N 1
ATOM 637 C CA . LEU A 1 84 ? -2.462 13.452 -6.623 1.00 79.88 84 LEU A CA 1
ATOM 638 C C . LEU A 1 84 ? -2.120 14.782 -5.935 1.00 79.88 84 LEU A C 1
ATOM 640 O O . LEU A 1 84 ? -0.954 15.173 -5.973 1.00 79.88 84 LEU A O 1
ATOM 644 N N . PRO A 1 85 ? -3.039 15.482 -5.245 1.00 78.56 85 PRO A N 1
ATOM 645 C CA . PRO A 1 85 ? -2.659 16.667 -4.477 1.00 78.56 85 PRO A CA 1
ATOM 646 C C . PRO A 1 85 ? -1.652 16.369 -3.352 1.00 78.56 85 PRO A C 1
ATOM 648 O O . PRO A 1 85 ? -0.885 17.250 -2.950 1.00 78.56 85 PRO A O 1
ATOM 651 N N . GLN A 1 86 ? -1.640 15.129 -2.852 1.00 77.12 86 GLN A N 1
ATOM 652 C CA . GLN A 1 86 ? -0.802 14.672 -1.739 1.00 77.12 86 GLN A CA 1
ATOM 653 C C . GLN A 1 86 ? 0.448 13.906 -2.193 1.00 77.12 86 GLN A C 1
ATOM 655 O O . GLN A 1 86 ? 1.253 13.499 -1.355 1.00 77.12 86 GLN A O 1
ATOM 660 N N . LEU A 1 87 ? 0.605 13.696 -3.502 1.00 83.12 87 LEU A N 1
ATOM 661 C CA . LEU A 1 87 ? 1.545 12.744 -4.071 1.00 83.12 87 LEU A CA 1
ATOM 662 C C . LEU A 1 87 ? 2.270 13.342 -5.279 1.00 83.12 87 LEU A C 1
ATOM 664 O O . LEU A 1 87 ? 1.648 13.795 -6.232 1.00 83.12 87 LEU A O 1
ATOM 668 N N . GLU A 1 88 ? 3.593 13.236 -5.290 1.00 82.75 88 GLU A N 1
ATOM 669 C CA . GLU A 1 88 ? 4.385 13.346 -6.511 1.00 82.75 88 GLU A CA 1
ATOM 670 C C . GLU A 1 88 ? 4.397 11.979 -7.203 1.00 82.75 88 GLU A C 1
ATOM 672 O O . GLU A 1 88 ? 5.064 11.027 -6.770 1.00 82.75 88 GLU A O 1
ATOM 677 N N . TRP A 1 89 ? 3.593 11.851 -8.261 1.00 79.12 89 TRP A N 1
ATOM 678 C CA . TRP A 1 89 ? 3.393 10.578 -8.940 1.00 79.12 89 TRP A CA 1
ATOM 679 C C . TRP A 1 89 ? 4.279 10.456 -10.173 1.00 79.12 89 TRP A C 1
ATOM 681 O O . TRP A 1 89 ? 4.071 11.145 -11.169 1.00 79.12 89 TRP A O 1
ATOM 691 N N . LYS A 1 90 ? 5.230 9.517 -10.131 1.00 77.06 90 LYS A N 1
ATOM 692 C CA . LYS A 1 90 ? 5.897 9.032 -11.343 1.00 77.06 90 LYS A CA 1
ATOM 693 C C . LYS A 1 90 ? 4.925 8.166 -12.131 1.00 77.06 90 LYS A C 1
ATOM 695 O O . LYS A 1 90 ? 4.533 7.096 -11.668 1.00 77.06 90 LYS A O 1
ATOM 700 N N . THR A 1 91 ? 4.580 8.620 -13.327 1.00 70.19 91 THR A N 1
ATOM 701 C CA . THR A 1 91 ? 3.601 7.965 -14.212 1.00 70.19 91 THR A CA 1
ATOM 702 C C . THR A 1 91 ? 4.173 6.778 -14.984 1.00 70.19 91 THR A C 1
ATOM 704 O O . THR A 1 91 ? 3.547 6.259 -15.906 1.00 70.19 91 THR A O 1
ATOM 707 N N . ASP A 1 92 ? 5.363 6.316 -14.598 1.00 76.69 92 ASP A N 1
ATOM 708 C CA . ASP A 1 92 ? 5.932 5.092 -15.131 1.00 76.69 92 ASP A CA 1
ATOM 70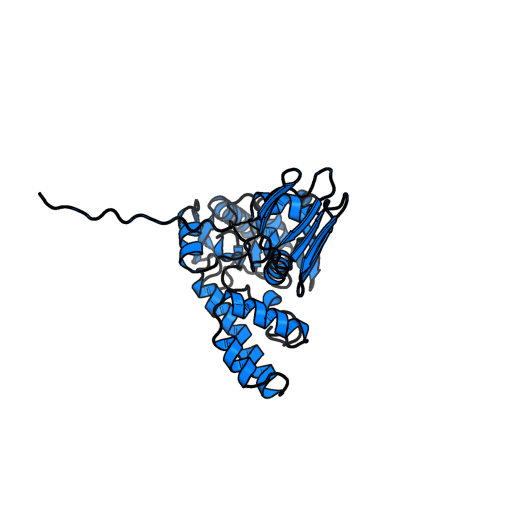9 C C . ASP A 1 92 ? 5.087 3.865 -14.746 1.00 76.69 92 ASP A C 1
ATOM 711 O O . ASP A 1 92 ? 4.242 3.878 -13.840 1.00 76.69 92 ASP A O 1
ATOM 715 N N . ARG A 1 93 ? 5.329 2.762 -15.455 1.00 80.75 93 ARG A N 1
ATOM 716 C CA . ARG A 1 93 ? 4.581 1.516 -15.269 1.00 80.75 93 ARG A CA 1
ATOM 717 C C . ARG A 1 93 ? 4.618 1.010 -13.832 1.00 80.75 93 ARG A C 1
ATOM 719 O O . ARG A 1 93 ? 3.632 0.462 -13.336 1.00 80.75 93 ARG A O 1
ATOM 726 N N . THR A 1 94 ? 5.765 1.172 -13.182 1.00 88.06 94 THR A N 1
ATOM 727 C CA . THR A 1 94 ? 5.986 0.727 -11.811 1.00 88.06 94 THR A CA 1
ATOM 728 C C . THR A 1 94 ? 5.168 1.584 -10.850 1.00 88.06 94 THR A C 1
ATOM 730 O O . THR A 1 94 ? 4.442 1.041 -10.021 1.00 88.06 94 THR A O 1
ATOM 733 N N . GLY A 1 95 ? 5.196 2.906 -10.994 1.00 88.31 95 GLY A N 1
ATOM 734 C CA . GLY A 1 95 ? 4.397 3.846 -10.222 1.00 88.31 95 GLY A CA 1
ATOM 735 C C . GLY A 1 95 ? 2.903 3.567 -10.345 1.00 88.31 95 GLY A C 1
ATOM 736 O O . GLY A 1 95 ? 2.217 3.524 -9.328 1.00 88.31 95 GLY A O 1
ATOM 737 N N . ILE A 1 96 ? 2.400 3.294 -11.554 1.00 85.56 96 ILE A N 1
ATOM 738 C CA . ILE A 1 96 ? 0.997 2.898 -11.773 1.00 85.56 96 ILE A CA 1
ATOM 739 C C . ILE A 1 96 ? 0.674 1.585 -11.047 1.00 85.56 96 ILE A C 1
ATOM 741 O O . ILE A 1 96 ? -0.330 1.502 -10.339 1.00 85.56 96 ILE A O 1
ATOM 745 N N . ALA A 1 97 ? 1.513 0.556 -11.200 1.00 90.31 97 ALA A N 1
ATOM 746 C CA . ALA A 1 97 ? 1.292 -0.743 -10.565 1.00 90.31 97 ALA A CA 1
ATOM 747 C C . ALA A 1 97 ? 1.270 -0.635 -9.031 1.00 90.31 97 ALA A C 1
ATOM 749 O O . ALA A 1 97 ? 0.382 -1.182 -8.377 1.00 90.31 97 ALA A O 1
ATOM 750 N N . LEU A 1 98 ? 2.205 0.120 -8.455 1.00 94.00 98 LEU A N 1
ATOM 751 C CA . LEU A 1 98 ? 2.275 0.347 -7.014 1.00 94.00 98 LEU A CA 1
ATOM 752 C C . LEU A 1 98 ? 1.096 1.182 -6.505 1.00 94.00 98 LEU A C 1
ATOM 754 O O . LEU A 1 98 ? 0.537 0.868 -5.455 1.00 94.00 98 LEU A O 1
ATOM 758 N N . LEU A 1 99 ? 0.678 2.209 -7.249 1.00 91.69 99 LEU A N 1
ATOM 759 C CA . LEU A 1 99 ? -0.460 3.043 -6.872 1.00 91.69 99 LEU A CA 1
ATOM 760 C C . LEU A 1 99 ? -1.778 2.251 -6.935 1.00 91.69 99 LEU A C 1
ATOM 762 O O . LEU A 1 99 ? -2.616 2.396 -6.051 1.00 91.69 99 LEU A O 1
ATOM 766 N N . ARG A 1 100 ? -1.931 1.328 -7.891 1.00 91.44 100 ARG A N 1
ATOM 767 C CA . ARG A 1 100 ? -3.074 0.397 -7.953 1.00 91.44 100 ARG A CA 1
ATOM 768 C C . ARG A 1 100 ? -3.151 -0.556 -6.761 1.00 91.44 100 ARG A C 1
ATOM 770 O O . ARG A 1 100 ? -4.247 -0.858 -6.297 1.00 91.44 100 ARG A O 1
ATOM 777 N N . GLU A 1 101 ? -2.013 -1.051 -6.279 1.00 93.69 101 GLU A N 1
ATOM 778 C CA . GLU A 1 101 ? -1.982 -2.052 -5.203 1.00 93.69 101 GLU A CA 1
ATOM 779 C C . GLU A 1 101 ? -1.969 -1.434 -3.798 1.00 93.69 101 GLU A C 1
ATOM 781 O O . GLU A 1 101 ? -2.553 -2.002 -2.874 1.00 93.69 101 GLU A O 1
ATOM 786 N N . TYR A 1 102 ? -1.339 -0.268 -3.621 1.00 95.69 102 TYR A N 1
ATOM 787 C CA . TYR A 1 102 ? -1.101 0.333 -2.302 1.00 95.69 102 TYR A CA 1
ATOM 788 C C . TYR A 1 102 ? -1.645 1.758 -2.155 1.00 95.69 102 TYR A C 1
ATOM 790 O O . TYR A 1 102 ? -1.539 2.339 -1.073 1.00 95.69 102 TYR A O 1
ATOM 798 N N . GLY A 1 103 ? -2.259 2.324 -3.197 1.00 95.06 103 GLY A N 1
ATOM 799 C CA . GLY A 1 103 ? -2.614 3.741 -3.264 1.00 95.06 103 GLY A CA 1
ATOM 800 C C . GLY A 1 103 ? -3.732 4.208 -2.342 1.00 95.06 103 GLY A C 1
ATOM 801 O O . GLY A 1 103 ? -3.806 5.397 -2.057 1.00 95.06 103 GLY A O 1
ATOM 802 N N . ALA A 1 104 ? -4.559 3.312 -1.798 1.00 96.69 104 ALA A N 1
ATOM 803 C CA . ALA A 1 104 ? -5.646 3.708 -0.895 1.00 96.69 104 ALA A CA 1
ATOM 804 C C . ALA A 1 104 ? -5.154 4.529 0.313 1.00 96.69 104 ALA A C 1
ATOM 806 O O . ALA A 1 104 ? -5.891 5.350 0.851 1.00 96.69 104 ALA A O 1
ATOM 807 N N . ILE A 1 105 ? -3.892 4.343 0.716 1.00 96.62 105 ILE A N 1
ATOM 808 C CA . ILE A 1 105 ? -3.256 5.119 1.781 1.00 96.62 105 ILE A CA 1
ATOM 809 C C . ILE A 1 105 ? -3.271 6.634 1.527 1.00 96.62 105 ILE A C 1
ATOM 811 O O . ILE A 1 105 ? -3.333 7.386 2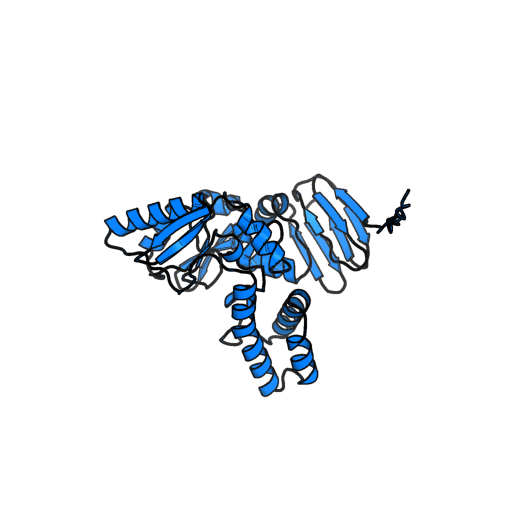.496 1.00 96.62 105 ILE A O 1
ATOM 815 N N . TYR A 1 106 ? -3.258 7.086 0.268 1.00 96.19 106 TYR A N 1
ATOM 816 C CA . TYR A 1 106 ? -3.270 8.511 -0.088 1.00 96.19 106 TYR A CA 1
ATOM 817 C C . TYR A 1 106 ? -4.597 9.206 0.232 1.00 96.19 106 TYR A C 1
ATOM 819 O O . TYR A 1 106 ? -4.659 10.428 0.248 1.00 96.19 106 TYR A O 1
ATOM 827 N N . LEU A 1 107 ? -5.642 8.442 0.561 1.00 96.19 107 LEU A N 1
ATOM 828 C CA . LEU A 1 107 ? -6.910 8.977 1.056 1.00 96.19 107 LEU A CA 1
ATOM 829 C C . LEU A 1 107 ? -6.942 9.108 2.586 1.00 96.19 107 LEU A C 1
ATOM 831 O O . LEU A 1 107 ? -7.948 9.524 3.157 1.00 96.19 107 LEU A O 1
ATOM 835 N N . SER A 1 108 ? -5.871 8.714 3.280 1.00 97.00 108 SER A N 1
ATOM 836 C CA . SER A 1 108 ? -5.839 8.735 4.738 1.00 97.00 108 SER A CA 1
ATOM 837 C C . SER A 1 108 ? -5.918 10.156 5.298 1.00 97.00 108 SER A C 1
ATOM 839 O O . SER A 1 108 ? -5.276 11.077 4.808 1.00 97.00 108 SER A O 1
ATOM 841 N N . ARG A 1 109 ? -6.630 10.323 6.418 1.00 96.56 109 ARG A N 1
ATOM 842 C CA . ARG A 1 109 ? -6.611 11.542 7.249 1.00 96.56 109 ARG A CA 1
ATOM 843 C C . ARG A 1 109 ? -5.327 11.687 8.087 1.00 96.56 109 ARG A C 1
ATOM 845 O O . ARG A 1 109 ? -5.251 12.574 8.945 1.00 96.56 109 ARG A O 1
ATOM 852 N N . GLY A 1 110 ? -4.374 10.769 7.925 1.00 95.44 110 GLY A N 1
ATOM 853 C CA . GLY A 1 110 ? -3.020 10.848 8.469 1.00 95.44 110 GLY A CA 1
ATOM 854 C C . GLY A 1 110 ? -2.070 11.608 7.544 1.00 95.44 110 GLY A C 1
ATOM 855 O O . GLY A 1 110 ? -2.479 12.163 6.534 1.00 95.44 110 GLY A O 1
ATOM 856 N N . VAL A 1 111 ? -0.785 11.627 7.890 1.00 96.62 111 VAL A N 1
ATOM 857 C CA . VAL A 1 111 ? 0.260 12.139 6.991 1.00 96.62 111 VAL A CA 1
ATOM 858 C C . VAL A 1 111 ? 0.649 11.018 6.027 1.00 96.62 111 VAL A C 1
ATOM 860 O O . VAL A 1 111 ? 1.103 9.960 6.465 1.00 96.62 111 VAL A O 1
ATOM 863 N N . THR A 1 112 ? 0.461 11.211 4.727 1.00 95.81 112 THR A N 1
ATOM 864 C CA . THR A 1 112 ? 0.770 10.200 3.705 1.00 95.81 112 THR A CA 1
ATOM 865 C C . THR A 1 112 ? 2.197 10.365 3.179 1.00 95.81 112 THR A C 1
ATOM 867 O O . THR A 1 112 ? 2.762 11.454 3.294 1.00 95.81 112 THR A O 1
ATOM 870 N N . PRO A 1 113 ? 2.816 9.311 2.612 1.00 94.44 113 PRO A N 1
ATOM 871 C CA . PRO A 1 113 ? 4.076 9.458 1.887 1.00 94.44 113 PRO A CA 1
ATOM 872 C C . PRO A 1 113 ? 3.976 10.544 0.800 1.00 94.44 113 PRO A C 1
ATOM 874 O O . PRO A 1 113 ? 2.909 10.695 0.213 1.00 94.44 113 PRO A O 1
ATOM 877 N N . PRO A 1 114 ? 5.056 11.282 0.500 1.00 91.00 114 PRO A N 1
ATOM 878 C CA . PRO A 1 114 ? 5.047 12.278 -0.574 1.00 91.00 114 PRO A CA 1
ATOM 879 C C . PRO A 1 114 ? 5.187 11.655 -1.972 1.00 91.00 114 PRO A C 1
ATOM 881 O O . PRO A 1 114 ? 4.931 12.321 -2.966 1.00 91.00 114 PRO A O 1
ATOM 884 N N . THR A 1 115 ? 5.602 10.389 -2.067 1.00 91.62 115 THR A N 1
ATOM 885 C CA . THR A 1 115 ? 5.830 9.656 -3.321 1.00 91.62 115 THR A CA 1
ATOM 886 C C . THR A 1 115 ? 5.253 8.243 -3.223 1.00 91.62 115 THR A C 1
ATOM 888 O O . THR A 1 115 ? 5.154 7.687 -2.130 1.00 91.62 115 THR A O 1
ATOM 891 N N . VAL A 1 116 ? 4.953 7.609 -4.369 1.00 91.62 116 VAL A N 1
ATOM 892 C CA . VAL A 1 116 ? 4.431 6.222 -4.429 1.00 91.62 116 VAL A CA 1
ATOM 893 C C . VAL A 1 116 ? 5.387 5.220 -3.775 1.00 91.62 116 VAL A C 1
ATOM 895 O O . VAL A 1 116 ? 4.974 4.174 -3.270 1.00 91.62 116 VAL A O 1
ATOM 898 N N . ARG A 1 117 ? 6.678 5.551 -3.790 1.00 93.75 117 ARG A N 1
ATOM 899 C CA . ARG A 1 117 ? 7.760 4.734 -3.268 1.00 93.75 117 ARG A CA 1
ATOM 900 C C . ARG A 1 117 ? 8.873 5.638 -2.753 1.00 93.75 117 ARG A C 1
ATOM 902 O O . ARG A 1 117 ? 9.377 6.481 -3.497 1.00 93.75 117 ARG A O 1
ATOM 909 N N . PHE A 1 118 ? 9.296 5.425 -1.513 1.00 95.38 118 PHE A N 1
ATOM 910 C CA . PHE A 1 118 ? 10.542 5.996 -1.005 1.00 95.38 118 PHE A CA 1
ATOM 911 C C . PHE A 1 118 ? 11.734 5.417 -1.773 1.00 95.38 118 PHE A C 1
ATOM 913 O O . PHE A 1 118 ? 11.740 4.230 -2.103 1.00 95.38 118 PHE A O 1
ATOM 920 N N . THR A 1 119 ? 12.755 6.223 -2.060 1.00 93.06 119 THR A N 1
ATOM 921 C CA . THR A 1 119 ? 13.886 5.758 -2.877 1.00 93.06 119 THR A CA 1
ATOM 922 C C . THR A 1 119 ? 14.872 4.952 -2.049 1.00 93.06 119 THR A C 1
ATOM 924 O O . THR A 1 119 ? 15.526 4.054 -2.573 1.00 93.06 119 THR A O 1
ATOM 927 N N . ASN A 1 120 ? 15.001 5.287 -0.767 1.00 95.31 120 ASN A N 1
ATOM 928 C CA . ASN A 1 120 ? 16.015 4.719 0.103 1.00 95.31 120 ASN A CA 1
ATOM 929 C C . ASN A 1 120 ? 15.614 4.797 1.590 1.00 95.31 120 ASN A C 1
ATOM 931 O O . ASN A 1 120 ? 14.549 5.291 1.972 1.00 95.31 120 ASN A O 1
ATOM 935 N N . LYS A 1 121 ? 16.517 4.308 2.445 1.00 96.88 121 LYS A N 1
ATOM 936 C CA . LYS A 1 121 ? 16.387 4.331 3.906 1.00 96.88 121 LYS A CA 1
ATOM 937 C C . LYS A 1 121 ? 16.250 5.742 4.487 1.00 96.88 121 LYS A C 1
ATOM 939 O O . LYS A 1 121 ? 15.397 5.933 5.349 1.00 96.88 121 LYS A O 1
ATOM 944 N N . ALA A 1 122 ? 17.077 6.686 4.044 1.00 97.25 122 ALA A N 1
ATOM 945 C CA . ALA A 1 122 ? 17.080 8.046 4.570 1.00 97.25 122 ALA A CA 1
ATOM 946 C C . ALA A 1 122 ? 15.737 8.743 4.317 1.00 97.25 122 ALA A C 1
ATOM 948 O O . ALA A 1 122 ? 15.245 9.418 5.213 1.00 97.25 122 ALA A O 1
ATOM 949 N N . ASP A 1 123 ? 15.101 8.505 3.166 1.00 96.38 123 ASP A N 1
ATOM 950 C CA . ASP A 1 123 ? 13.785 9.078 2.864 1.00 96.38 123 ASP A CA 1
ATOM 951 C C . ASP A 1 123 ? 12.704 8.558 3.831 1.00 96.38 123 ASP A C 1
ATOM 953 O O . ASP A 1 123 ? 11.912 9.340 4.357 1.00 96.38 123 ASP A O 1
ATOM 957 N N . VAL A 1 124 ? 12.686 7.244 4.111 1.00 97.69 124 VAL A N 1
ATOM 958 C CA . VAL A 1 124 ? 11.739 6.649 5.076 1.00 97.69 124 VAL A CA 1
ATOM 959 C C . VAL A 1 124 ? 11.990 7.185 6.483 1.00 97.69 124 VAL A C 1
ATOM 961 O O . VAL A 1 124 ? 11.042 7.510 7.191 1.00 97.69 124 VAL A O 1
ATOM 964 N N . GLU A 1 125 ? 13.253 7.281 6.901 1.00 97.50 125 GLU A N 1
ATOM 965 C CA . GLU A 1 125 ? 13.607 7.787 8.229 1.00 97.50 125 GLU A CA 1
ATOM 966 C C . GLU A 1 125 ? 13.258 9.269 8.380 1.00 97.50 125 GLU A C 1
ATOM 968 O O . GLU A 1 125 ? 12.635 9.638 9.374 1.00 97.50 125 GLU A O 1
ATOM 973 N N . ALA A 1 126 ? 13.582 10.103 7.390 1.00 97.62 126 ALA A N 1
ATOM 974 C CA . ALA A 1 126 ? 13.229 11.519 7.381 1.00 97.62 126 ALA A CA 1
ATOM 975 C C . ALA A 1 126 ? 11.709 11.713 7.435 1.00 97.62 126 ALA A C 1
ATOM 977 O O . ALA A 1 126 ? 11.214 12.525 8.218 1.00 97.62 126 ALA A O 1
ATOM 978 N N . PHE A 1 127 ? 10.960 10.917 6.666 1.00 97.75 127 PHE A N 1
ATOM 979 C CA . PHE A 1 127 ? 9.504 10.923 6.718 1.00 97.75 127 PHE A CA 1
ATOM 980 C C . PHE A 1 127 ? 8.981 10.514 8.098 1.00 97.75 127 PHE A C 1
ATOM 982 O O . PHE A 1 127 ? 8.160 11.217 8.674 1.00 97.75 127 PHE A O 1
ATOM 989 N N . GLN A 1 128 ? 9.464 9.408 8.667 1.00 97.81 128 GLN A N 1
ATOM 990 C CA . GLN A 1 128 ? 8.984 8.906 9.958 1.00 97.81 128 GLN A CA 1
ATOM 991 C C . GLN A 1 128 ? 9.339 9.827 11.133 1.00 97.81 128 GLN A C 1
ATOM 993 O O . GLN A 1 128 ? 8.560 9.922 12.080 1.00 97.81 128 GLN A O 1
ATOM 998 N N . GLN A 1 129 ? 10.475 10.526 11.073 1.00 97.31 129 GLN A N 1
ATOM 999 C CA . GLN A 1 129 ? 10.928 11.451 12.119 1.00 97.31 129 GLN A CA 1
ATOM 1000 C C . GLN A 1 129 ? 9.990 12.645 12.322 1.00 97.31 129 GLN A C 1
ATOM 1002 O O . GLN A 1 129 ? 9.886 13.148 13.440 1.00 97.31 129 GLN A O 1
ATOM 1007 N N . ILE A 1 130 ? 9.302 13.095 11.269 1.00 96.69 130 ILE A N 1
ATOM 1008 C CA . ILE A 1 130 ? 8.384 14.240 11.355 1.00 96.69 130 ILE A CA 1
ATOM 1009 C C . ILE A 1 130 ? 6.963 13.843 11.780 1.00 96.69 130 ILE A C 1
ATOM 1011 O O . ILE A 1 130 ? 6.123 14.714 12.013 1.00 96.69 130 ILE A O 1
ATOM 1015 N N . LEU A 1 131 ? 6.662 12.543 11.871 1.00 97.81 131 LEU A N 1
ATOM 1016 C CA . LEU A 1 131 ? 5.308 12.080 12.151 1.00 97.81 131 LEU A CA 1
ATOM 1017 C C . LEU A 1 131 ? 4.945 12.279 13.626 1.00 97.81 131 LEU A C 1
ATOM 1019 O O . LEU A 1 131 ? 5.685 11.851 14.515 1.00 97.81 131 LEU A O 1
ATOM 1023 N N . PRO A 1 132 ? 3.752 12.820 13.931 1.00 97.62 132 PRO A N 1
ATOM 1024 C CA . PRO A 1 132 ? 3.210 12.713 15.273 1.00 97.62 132 PRO A CA 1
ATOM 1025 C C . PRO A 1 132 ? 2.858 11.247 15.537 1.00 97.62 132 PRO A C 1
ATOM 1027 O O . PRO A 1 132 ? 1.874 10.739 15.001 1.00 97.62 132 PRO A O 1
ATOM 1030 N N . THR A 1 133 ? 3.640 10.573 16.375 1.00 98.44 133 THR A N 1
ATOM 1031 C CA . THR A 1 133 ? 3.441 9.162 16.730 1.00 98.44 133 THR A CA 1
ATOM 1032 C C . THR A 1 133 ? 2.869 8.988 18.135 1.00 98.44 133 THR A C 1
ATOM 1034 O O . THR A 1 133 ? 2.865 9.915 18.956 1.00 98.44 133 THR A O 1
ATOM 1037 N N . GLU A 1 134 ? 2.311 7.806 18.385 1.00 98.31 134 GLU A N 1
ATOM 1038 C CA . GLU A 1 134 ? 1.890 7.341 19.707 1.00 98.31 134 GLU A CA 1
ATOM 1039 C C . GLU A 1 134 ? 2.044 5.812 19.764 1.00 98.31 134 GLU A C 1
ATOM 1041 O O . GLU A 1 134 ? 1.842 5.124 18.755 1.00 98.31 134 GLU A O 1
ATOM 1046 N N . SER A 1 135 ? 2.426 5.295 20.933 1.00 96.75 135 SER A N 1
ATOM 1047 C CA . SER A 1 135 ? 2.505 3.857 21.180 1.00 96.75 135 SER A CA 1
ATOM 1048 C C . SER A 1 135 ? 1.135 3.290 21.551 1.00 96.75 135 SER A C 1
ATOM 1050 O O . SER A 1 135 ? 0.376 3.906 22.296 1.00 96.75 135 SER A O 1
ATOM 1052 N N . VAL A 1 136 ? 0.837 2.085 21.078 1.00 95.25 136 VAL A N 1
ATOM 1053 C CA . VAL A 1 136 ? -0.358 1.306 21.428 1.00 95.25 136 VAL A CA 1
ATOM 1054 C C . VAL A 1 136 ? 0.056 -0.125 21.734 1.00 95.25 136 VAL A C 1
ATOM 1056 O O . VAL A 1 136 ? 0.895 -0.693 21.036 1.00 95.25 136 VAL A O 1
ATOM 1059 N N . VAL A 1 137 ? -0.506 -0.713 22.789 1.00 93.38 137 VAL A N 1
ATOM 1060 C CA . VAL A 1 137 ? -0.151 -2.070 23.218 1.00 93.38 137 VAL A CA 1
ATOM 1061 C C . VAL A 1 137 ? -1.264 -3.037 22.837 1.00 93.38 137 VAL A C 1
ATOM 1063 O O . VAL A 1 137 ? -2.373 -2.948 23.357 1.00 93.38 137 VAL A O 1
ATOM 1066 N N . LEU A 1 138 ? -0.954 -3.990 21.957 1.00 92.88 138 LEU A N 1
ATOM 1067 C CA . LEU A 1 138 ? -1.811 -5.140 21.670 1.00 92.88 138 LEU A CA 1
ATOM 1068 C C . LEU A 1 138 ? -1.182 -6.388 22.279 1.00 92.88 138 LEU A C 1
ATOM 1070 O O . LEU A 1 138 ? -0.228 -6.922 21.719 1.00 92.88 138 LEU A O 1
ATOM 1074 N N . VAL A 1 139 ? -1.716 -6.843 23.415 1.00 87.94 139 VAL A N 1
ATOM 1075 C CA . VAL A 1 139 ? -1.288 -8.062 24.133 1.00 87.94 139 VAL A CA 1
ATOM 1076 C C . VAL A 1 139 ? 0.236 -8.177 24.226 1.00 87.94 139 VAL A C 1
ATOM 1078 O O . VAL A 1 139 ? 0.879 -8.884 23.451 1.00 87.94 139 VAL A O 1
ATOM 1081 N N . GLU A 1 140 ? 0.811 -7.428 25.169 1.00 85.69 140 GLU A N 1
ATOM 1082 C CA . GLU A 1 140 ? 2.257 -7.384 25.462 1.00 85.69 140 GLU A CA 1
ATOM 1083 C C . GLU A 1 140 ? 3.148 -6.886 24.310 1.00 85.69 140 GLU A C 1
ATOM 1085 O O . GLU A 1 140 ? 4.368 -6.826 24.453 1.00 85.69 140 GLU A O 1
ATOM 1090 N N . ARG A 1 141 ? 2.571 -6.493 23.168 1.00 91.00 141 ARG A N 1
ATOM 1091 C CA . ARG A 1 141 ? 3.318 -5.918 22.047 1.00 91.00 141 ARG A CA 1
ATOM 1092 C C . ARG A 1 141 ? 3.037 -4.440 21.925 1.00 91.00 141 ARG A C 1
ATOM 1094 O O . ARG A 1 141 ? 1.935 -4.044 21.556 1.00 91.00 141 ARG A O 1
ATOM 1101 N N . GLU A 1 142 ? 4.062 -3.649 22.195 1.00 93.50 142 GLU A N 1
ATOM 1102 C CA . GLU A 1 142 ? 4.063 -2.226 21.897 1.00 93.50 142 GLU A CA 1
ATOM 1103 C C . GLU A 1 142 ? 4.259 -1.999 20.396 1.00 93.50 142 GLU A C 1
ATOM 1105 O O . GLU A 1 142 ? 5.170 -2.550 19.772 1.00 93.50 142 GLU A O 1
ATOM 1110 N N . LEU A 1 143 ? 3.379 -1.188 19.822 1.00 94.88 143 LEU A N 1
ATOM 1111 C CA . LEU A 1 143 ? 3.359 -0.800 18.422 1.00 94.88 143 LEU A CA 1
ATOM 1112 C C . LEU A 1 143 ? 3.453 0.715 18.338 1.00 94.88 143 LEU A C 1
ATOM 1114 O O . LEU A 1 143 ? 2.768 1.405 19.085 1.00 94.88 143 LEU A O 1
ATOM 1118 N N . VAL A 1 144 ? 4.224 1.228 17.385 1.00 96.88 144 VAL A N 1
ATOM 1119 C CA . VAL A 1 144 ? 4.284 2.666 17.105 1.00 96.88 144 VAL A CA 1
ATOM 1120 C C . VAL A 1 144 ? 3.551 2.940 15.800 1.00 96.88 144 VAL A C 1
ATOM 1122 O O . VAL A 1 144 ? 3.895 2.395 14.751 1.00 96.88 144 VAL A O 1
ATOM 1125 N N . LEU A 1 145 ? 2.530 3.789 15.876 1.00 98.56 145 LEU A N 1
ATOM 1126 C CA . LEU A 1 145 ? 1.725 4.238 14.743 1.00 98.56 145 LEU A CA 1
ATOM 1127 C C . LEU A 1 145 ? 1.661 5.768 14.738 1.00 98.56 145 LEU A C 1
ATOM 1129 O O . LEU A 1 145 ? 2.017 6.422 15.724 1.00 98.56 145 LEU A O 1
ATOM 1133 N N . GLN A 1 146 ? 1.157 6.364 13.656 1.00 98.69 146 GLN A N 1
ATOM 1134 C CA . GLN A 1 146 ? 0.742 7.764 13.722 1.00 98.69 146 GLN A CA 1
ATOM 1135 C C . GLN A 1 146 ? -0.312 7.937 14.818 1.00 98.69 146 GLN A C 1
ATOM 1137 O O . GLN A 1 146 ? -1.215 7.117 14.957 1.00 98.69 146 GLN A O 1
ATOM 1142 N N . ARG A 1 147 ? -0.236 9.036 15.568 1.00 98.50 147 ARG A N 1
ATOM 1143 C CA . ARG A 1 147 ? -1.035 9.301 16.771 1.00 98.50 147 ARG A CA 1
ATOM 1144 C C . ARG A 1 147 ? -2.528 9.037 16.583 1.00 98.50 147 ARG A C 1
ATOM 1146 O O . ARG A 1 147 ? -3.164 8.422 17.433 1.00 98.50 147 ARG A O 1
ATOM 1153 N N . ARG A 1 148 ? -3.104 9.504 15.471 1.00 98.31 148 ARG A N 1
ATOM 1154 C CA . ARG A 1 148 ? -4.537 9.317 15.184 1.00 98.31 148 ARG A CA 1
ATOM 1155 C C . ARG A 1 148 ? -4.876 7.851 14.903 1.00 98.31 148 ARG A C 1
ATOM 1157 O O . ARG A 1 148 ? -5.854 7.356 15.454 1.00 98.31 148 ARG A O 1
ATOM 1164 N N . ALA A 1 149 ? -4.038 7.162 14.130 1.00 98.69 149 ALA A N 1
ATOM 1165 C CA . ALA A 1 149 ? -4.176 5.734 13.866 1.00 98.69 149 ALA A CA 1
ATOM 1166 C C . ALA A 1 149 ? -4.020 4.911 15.159 1.00 98.69 149 ALA A C 1
ATOM 1168 O O . ALA A 1 149 ? -4.874 4.082 15.457 1.00 98.69 149 ALA A O 1
ATOM 1169 N N . ALA A 1 150 ? -3.006 5.194 15.985 1.00 98.56 150 ALA A N 1
ATOM 1170 C CA . ALA A 1 150 ? -2.787 4.530 17.273 1.00 98.56 150 ALA A CA 1
ATOM 1171 C C . ALA A 1 150 ? -4.025 4.614 18.183 1.00 98.56 150 ALA A C 1
ATOM 1173 O O . ALA A 1 150 ? -4.500 3.602 18.697 1.00 98.56 150 ALA A O 1
ATOM 1174 N N . ARG A 1 151 ? -4.605 5.814 18.317 1.00 98.44 151 ARG A N 1
ATOM 1175 C CA . ARG A 1 151 ? -5.826 6.036 19.105 1.00 98.44 151 ARG A CA 1
ATOM 1176 C C . ARG A 1 151 ? -7.026 5.294 18.534 1.00 98.44 151 ARG A C 1
ATOM 1178 O O . ARG A 1 151 ? -7.766 4.675 19.291 1.00 98.44 151 ARG A O 1
ATOM 1185 N N . ALA A 1 152 ? -7.205 5.324 17.216 1.00 98.62 152 ALA A N 1
ATOM 1186 C CA . ALA A 1 152 ? -8.268 4.578 16.554 1.00 98.62 152 ALA A CA 1
ATOM 1187 C C . ALA A 1 152 ? -8.129 3.064 16.773 1.00 98.62 152 ALA A C 1
ATOM 1189 O O . ALA A 1 152 ? -9.113 2.386 17.053 1.00 98.62 152 ALA A O 1
ATOM 1190 N N . LEU A 1 153 ? -6.903 2.533 16.714 1.00 98.56 153 LEU A N 1
ATOM 1191 C CA . LEU A 1 153 ? -6.636 1.126 17.006 1.00 98.56 153 LEU A CA 1
ATOM 1192 C C . LEU A 1 153 ? -6.932 0.782 18.469 1.00 98.56 153 LEU A C 1
ATOM 1194 O O . LEU A 1 153 ? -7.539 -0.251 18.736 1.00 98.56 153 LEU A O 1
ATOM 1198 N N . GLN A 1 154 ? -6.554 1.647 19.413 1.00 98.06 154 GLN A N 1
ATOM 1199 C CA . GLN A 1 154 ? -6.869 1.452 20.829 1.00 98.06 154 GLN A CA 1
ATOM 1200 C C . GLN A 1 154 ? -8.386 1.447 21.074 1.00 98.06 154 GLN A C 1
ATOM 1202 O O . GLN A 1 154 ? -8.879 0.628 21.848 1.00 98.06 154 GLN A O 1
ATOM 1207 N N . LEU A 1 155 ? -9.138 2.328 20.405 1.00 98.25 155 LEU A N 1
ATOM 1208 C CA . LEU A 1 155 ? -10.601 2.351 20.479 1.00 98.25 155 LEU A CA 1
ATOM 1209 C C . LEU A 1 155 ? -11.219 1.068 19.910 1.00 98.25 155 LEU A C 1
ATOM 1211 O O . LEU A 1 155 ? -12.057 0.462 20.580 1.00 98.25 155 LEU A O 1
ATOM 1215 N N . ALA A 1 156 ? -10.760 0.615 18.740 1.00 98.25 156 ALA A N 1
ATOM 1216 C CA . ALA A 1 156 ? -11.200 -0.643 18.140 1.00 98.25 156 ALA A CA 1
ATOM 1217 C C . ALA A 1 156 ? -10.892 -1.844 19.046 1.00 98.25 156 ALA A C 1
ATOM 1219 O O . ALA A 1 156 ? -11.761 -2.680 19.290 1.00 98.25 156 ALA A O 1
ATOM 1220 N N . HIS A 1 157 ? -9.684 -1.898 19.612 1.00 97.25 157 HIS A N 1
ATOM 1221 C CA . HIS A 1 157 ? -9.284 -2.941 20.551 1.00 97.25 157 HIS A CA 1
ATOM 1222 C C . HIS A 1 157 ? -10.171 -2.958 21.804 1.00 97.25 157 HIS A C 1
ATOM 1224 O O . HIS A 1 157 ? -10.669 -4.012 22.191 1.00 97.25 157 HIS A O 1
ATOM 1230 N N . ASN A 1 158 ? -10.434 -1.792 22.402 1.00 96.62 158 ASN A N 1
ATOM 1231 C CA . ASN A 1 158 ? -11.292 -1.674 23.582 1.00 96.62 158 ASN A CA 1
ATOM 1232 C C . ASN A 1 158 ? -12.747 -2.068 23.289 1.00 96.62 158 ASN A C 1
ATOM 1234 O O . ASN A 1 158 ? -13.429 -2.606 24.158 1.00 96.62 158 ASN A O 1
ATOM 1238 N N . GLU A 1 159 ? -13.250 -1.781 22.087 1.00 98.12 159 GLU A N 1
ATOM 1239 C CA . GLU A 1 159 ? -14.596 -2.175 21.667 1.00 98.12 159 GLU A CA 1
ATOM 1240 C C . GLU A 1 159 ? -14.708 -3.686 21.435 1.00 98.12 159 GLU A C 1
ATOM 1242 O O . GLU A 1 159 ? -15.677 -4.297 21.886 1.00 98.12 159 GLU A O 1
ATOM 1247 N N . LEU A 1 160 ? -13.700 -4.302 20.814 1.00 97.62 160 LEU A N 1
ATOM 1248 C CA . LEU A 1 160 ? -13.627 -5.755 20.644 1.00 97.62 160 LEU A CA 1
ATOM 1249 C C . LEU A 1 160 ? -13.497 -6.486 21.984 1.00 97.62 160 LEU A C 1
ATOM 1251 O O . LEU A 1 160 ? -14.162 -7.500 22.193 1.00 97.62 160 LEU A O 1
ATOM 1255 N N . ALA A 1 161 ? -12.728 -5.936 22.926 1.00 96.00 161 ALA A N 1
ATOM 1256 C CA . ALA A 1 161 ? -12.555 -6.521 24.253 1.00 96.00 161 ALA A CA 1
ATOM 1257 C C . ALA A 1 161 ? -13.872 -6.604 25.047 1.00 96.00 161 ALA A C 1
ATOM 1259 O O . ALA A 1 161 ? -14.077 -7.560 25.790 1.00 96.00 161 ALA A O 1
ATOM 1260 N N . LYS A 1 162 ? -14.808 -5.658 24.852 1.00 97.00 162 LYS A N 1
ATOM 1261 C CA . LYS A 1 162 ? -16.164 -5.723 25.444 1.00 97.00 162 LYS A CA 1
ATOM 1262 C C . LYS A 1 162 ? -16.992 -6.899 24.922 1.00 97.00 162 LYS A C 1
ATOM 1264 O O . LYS A 1 162 ? -17.974 -7.269 25.552 1.00 97.00 162 LYS A O 1
ATOM 1269 N N . GLN A 1 163 ? -16.609 -7.446 23.772 1.00 96.56 163 GLN A N 1
ATOM 1270 C CA . GLN A 1 163 ? -17.210 -8.624 23.149 1.00 96.56 163 GLN A CA 1
ATOM 1271 C C . GLN A 1 163 ? -16.338 -9.872 23.350 1.00 96.56 163 GLN A C 1
ATOM 1273 O O . GLN A 1 163 ? -16.501 -10.850 22.630 1.00 96.56 163 GLN A O 1
ATOM 1278 N N . GLU A 1 164 ? -15.377 -9.819 24.281 1.00 96.25 164 GLU A N 1
ATOM 1279 C CA . GLU A 1 164 ? -14.424 -10.899 24.571 1.00 96.25 164 GLU A CA 1
ATOM 1280 C C . GLU A 1 164 ? -13.548 -11.294 23.362 1.00 96.25 164 GLU A C 1
ATOM 1282 O O . GLU A 1 164 ? -12.931 -12.359 23.336 1.00 96.25 164 GLU A O 1
ATOM 1287 N N . ILE A 1 165 ? -13.437 -10.412 22.360 1.00 96.56 165 ILE A N 1
ATOM 1288 C CA . ILE A 1 165 ? -12.570 -10.598 21.196 1.00 96.56 165 ILE A CA 1
ATOM 1289 C C . ILE A 1 165 ? -11.243 -9.886 21.449 1.00 96.56 165 ILE A C 1
ATOM 1291 O O . ILE A 1 165 ? -11.178 -8.669 21.615 1.00 96.56 165 ILE A O 1
ATOM 1295 N N . ILE A 1 166 ? -10.157 -10.653 21.418 1.00 94.50 166 ILE A N 1
ATOM 1296 C CA . ILE A 1 166 ? -8.803 -10.134 21.604 1.00 94.50 166 ILE A CA 1
ATOM 1297 C C . ILE A 1 166 ? -8.164 -9.891 20.237 1.00 94.50 166 ILE A C 1
ATOM 1299 O O . ILE A 1 166 ? -7.952 -10.824 19.461 1.00 94.50 166 ILE A O 1
ATOM 1303 N N . LEU A 1 167 ? -7.818 -8.632 19.964 1.00 95.38 167 LEU A N 1
ATOM 1304 C CA . LEU A 1 167 ? -7.016 -8.269 18.798 1.00 95.38 167 LEU A CA 1
ATOM 1305 C C . LEU A 1 167 ? -5.533 -8.541 19.085 1.00 95.38 167 LEU A C 1
ATOM 1307 O O . LEU A 1 167 ? -4.970 -7.987 20.029 1.00 95.38 167 LEU A O 1
ATOM 1311 N N . LEU A 1 168 ? -4.902 -9.380 18.265 1.00 95.44 168 LEU A N 1
ATOM 1312 C CA . LEU A 1 168 ? -3.501 -9.775 18.409 1.00 95.44 168 LEU A CA 1
ATOM 1313 C C . LEU A 1 168 ? -2.666 -9.252 17.246 1.00 95.44 168 LEU A C 1
ATOM 1315 O O . LEU A 1 168 ? -3.072 -9.315 16.089 1.00 95.44 168 LEU A O 1
ATOM 1319 N N . ALA A 1 169 ? -1.444 -8.826 17.535 1.00 94.44 169 ALA A N 1
ATOM 1320 C CA . ALA A 1 169 ? -0.460 -8.509 16.512 1.00 94.44 169 ALA A CA 1
ATOM 1321 C C . ALA A 1 169 ? 0.021 -9.784 15.785 1.00 94.44 169 ALA A C 1
ATOM 1323 O O . ALA A 1 169 ? 0.485 -10.740 16.413 1.00 94.44 169 ALA A O 1
ATOM 1324 N N . LYS A 1 170 ? -0.046 -9.803 14.447 1.00 92.75 170 LYS A N 1
ATOM 1325 C CA . LYS A 1 170 ? 0.214 -11.008 13.632 1.00 92.75 170 LYS A CA 1
ATOM 1326 C C . LYS A 1 170 ? 1.672 -11.478 13.646 1.00 92.75 170 LYS A C 1
ATOM 1328 O O . LYS A 1 170 ? 1.940 -12.666 13.431 1.00 92.75 170 LYS A O 1
ATOM 1333 N N . SER A 1 171 ? 2.616 -10.551 13.799 1.00 86.50 171 SER A N 1
ATOM 1334 C CA . SER A 1 171 ? 4.053 -10.787 13.625 1.00 86.50 171 SER A CA 1
ATOM 1335 C C . SER A 1 171 ? 4.884 -9.990 14.636 1.00 86.50 171 SER A C 1
ATOM 1337 O O . SER A 1 171 ? 4.347 -9.215 15.426 1.00 86.50 171 SER A O 1
ATOM 1339 N N . ARG A 1 172 ? 6.211 -10.198 14.642 1.00 81.12 172 ARG A N 1
ATOM 1340 C CA . ARG A 1 172 ? 7.151 -9.446 15.500 1.00 81.12 172 ARG A CA 1
ATOM 1341 C C . ARG A 1 172 ? 7.200 -7.953 15.157 1.00 81.12 172 ARG A C 1
ATOM 1343 O O . ARG A 1 172 ? 7.502 -7.156 16.032 1.00 81.12 172 ARG A O 1
ATOM 1350 N N . ARG A 1 173 ? 6.918 -7.588 13.904 1.00 85.62 173 ARG A N 1
ATOM 1351 C CA . ARG A 1 173 ? 6.835 -6.197 13.431 1.00 85.62 173 ARG A CA 1
ATOM 1352 C C . ARG A 1 173 ? 5.523 -6.025 12.669 1.00 85.62 173 ARG A C 1
ATOM 1354 O O . ARG A 1 173 ? 5.519 -6.034 11.437 1.00 85.62 173 ARG A O 1
ATOM 1361 N N . PRO A 1 174 ? 4.401 -6.015 13.403 1.00 91.56 174 PRO A N 1
ATOM 1362 C CA . PRO A 1 174 ? 3.068 -6.014 12.820 1.00 91.56 174 PRO A CA 1
ATOM 1363 C C . PRO A 1 174 ? 2.649 -4.603 12.405 1.00 91.56 174 PRO A C 1
ATOM 1365 O O . PRO A 1 174 ? 1.679 -4.470 11.690 1.00 91.56 174 PRO A O 1
ATOM 1368 N N . ALA A 1 175 ? 3.347 -3.566 12.859 1.00 94.50 175 ALA A N 1
ATOM 1369 C CA . ALA A 1 175 ? 3.153 -2.172 12.499 1.00 94.50 175 ALA A CA 1
ATOM 1370 C C . ALA A 1 175 ? 4.533 -1.534 12.373 1.00 94.50 175 ALA A C 1
ATOM 1372 O O . ALA A 1 175 ? 5.458 -1.960 13.069 1.00 94.50 175 ALA A O 1
ATOM 1373 N N . GLY A 1 176 ? 4.644 -0.518 11.521 1.00 92.94 176 GLY A N 1
ATOM 1374 C CA . GLY A 1 176 ? 5.883 0.221 11.308 1.00 92.94 176 GLY A CA 1
ATOM 1375 C C . GLY A 1 176 ? 6.986 -0.627 10.673 1.00 92.94 176 GLY A C 1
ATOM 1376 O O . GLY A 1 176 ? 7.465 -1.617 11.226 1.00 92.94 176 GLY A O 1
ATOM 1377 N N . ARG A 1 177 ? 7.433 -0.232 9.482 1.00 95.00 177 ARG A N 1
ATOM 1378 C CA . ARG A 1 177 ? 8.568 -0.879 8.811 1.00 95.00 177 ARG A CA 1
ATOM 1379 C C . ARG A 1 177 ? 9.600 0.147 8.390 1.00 95.00 177 ARG A C 1
ATOM 1381 O O . ARG A 1 177 ? 9.256 1.221 7.890 1.00 95.00 177 ARG A O 1
ATOM 1388 N N . SER A 1 178 ? 10.865 -0.221 8.554 1.00 96.44 178 SER A N 1
ATOM 1389 C CA . SER A 1 178 ? 11.971 0.496 7.925 1.00 96.44 178 SER A CA 1
ATOM 1390 C C . SER A 1 178 ? 12.003 0.202 6.422 1.00 96.44 178 SER A C 1
ATOM 1392 O O . SER A 1 178 ? 11.378 -0.750 5.947 1.00 96.44 178 SER A O 1
ATOM 1394 N N . TYR A 1 179 ? 12.777 0.981 5.668 1.00 97.56 179 TYR A N 1
ATOM 1395 C CA . TYR A 1 179 ? 13.073 0.652 4.272 1.00 97.56 179 TYR A CA 1
ATOM 1396 C C . TYR A 1 179 ? 13.717 -0.739 4.144 1.00 97.56 179 TYR A C 1
ATOM 1398 O O . TYR A 1 179 ? 13.294 -1.560 3.334 1.00 97.56 179 TYR A O 1
ATOM 1406 N N . PHE A 1 180 ? 14.681 -1.054 5.011 1.00 97.00 180 PHE A N 1
ATOM 1407 C CA . PHE A 1 180 ? 15.402 -2.328 4.985 1.00 97.00 180 PHE A CA 1
ATOM 1408 C C . PHE A 1 180 ? 14.485 -3.542 5.194 1.00 97.00 180 PHE A C 1
ATOM 1410 O O . PHE A 1 180 ? 14.651 -4.567 4.540 1.00 97.00 180 PHE A O 1
ATOM 1417 N N . ASP A 1 181 ? 13.461 -3.412 6.041 1.00 96.00 181 ASP A N 1
ATOM 1418 C CA . ASP A 1 181 ? 12.466 -4.475 6.216 1.00 96.00 181 ASP A CA 1
ATOM 1419 C C . ASP A 1 181 ? 11.684 -4.753 4.928 1.00 96.00 181 ASP A C 1
ATOM 1421 O O . ASP A 1 181 ? 11.315 -5.896 4.662 1.00 96.00 181 ASP A O 1
ATOM 1425 N N . THR A 1 182 ? 11.431 -3.720 4.118 1.00 96.31 182 THR A N 1
ATOM 1426 C CA . THR A 1 182 ? 10.761 -3.895 2.823 1.00 96.31 182 THR A CA 1
ATOM 1427 C C . THR A 1 182 ? 11.659 -4.575 1.797 1.00 96.31 182 THR A C 1
ATOM 1429 O O . THR A 1 182 ? 11.165 -5.440 1.082 1.00 96.31 182 THR A O 1
ATOM 1432 N N . VAL A 1 183 ? 12.965 -4.283 1.801 1.00 97.56 183 VAL A N 1
ATOM 1433 C CA . VAL A 1 183 ? 13.962 -4.976 0.965 1.00 97.56 183 VAL A CA 1
ATOM 1434 C C . VAL A 1 183 ? 14.035 -6.459 1.328 1.00 97.56 183 VAL A C 1
ATOM 1436 O O . VAL A 1 183 ? 13.815 -7.305 0.471 1.00 97.56 183 VAL A O 1
ATOM 1439 N N . ILE A 1 184 ? 14.198 -6.795 2.615 1.00 96.50 184 ILE A N 1
ATOM 1440 C CA . ILE A 1 184 ? 14.229 -8.200 3.062 1.00 96.50 184 ILE A CA 1
ATOM 1441 C C . ILE A 1 184 ? 12.964 -8.953 2.633 1.00 96.50 184 ILE A C 1
ATOM 1443 O O . ILE A 1 184 ? 13.029 -10.092 2.163 1.00 96.50 184 ILE A O 1
ATOM 1447 N N . ASN A 1 185 ? 11.793 -8.342 2.827 1.00 95.06 185 ASN A N 1
ATOM 1448 C CA . ASN A 1 185 ? 10.531 -8.980 2.471 1.00 95.06 185 ASN A CA 1
ATOM 1449 C C . ASN A 1 185 ? 10.419 -9.184 0.957 1.00 95.06 185 ASN A C 1
ATOM 1451 O O . ASN A 1 185 ? 10.009 -10.265 0.532 1.00 95.06 185 ASN A O 1
ATOM 1455 N N . TRP A 1 186 ? 10.799 -8.184 0.164 1.00 97.44 186 TRP A N 1
ATOM 1456 C CA . TRP A 1 186 ? 10.850 -8.271 -1.292 1.00 97.44 186 TRP A CA 1
ATOM 1457 C C . TRP A 1 186 ? 11.752 -9.414 -1.765 1.00 97.44 186 TRP A C 1
ATOM 1459 O O . TRP A 1 186 ? 11.290 -10.317 -2.470 1.00 97.44 186 TRP A O 1
ATOM 1469 N N . ASP A 1 187 ? 12.988 -9.455 -1.269 1.00 97.38 187 ASP A N 1
ATOM 1470 C CA . ASP A 1 187 ? 13.984 -10.468 -1.623 1.00 97.38 187 ASP A CA 1
ATOM 1471 C C . ASP A 1 187 ? 13.519 -11.883 -1.276 1.00 97.38 187 ASP A C 1
ATOM 1473 O O . ASP A 1 187 ? 13.739 -12.823 -2.042 1.00 97.38 187 ASP A O 1
ATOM 1477 N N . SER A 1 188 ? 12.778 -12.037 -0.171 1.00 96.25 188 SER A N 1
ATOM 1478 C CA . SER A 1 188 ? 12.206 -13.327 0.239 1.00 96.25 188 SER A CA 1
ATOM 1479 C C . SER A 1 188 ? 11.213 -13.924 -0.771 1.00 96.25 188 SER A C 1
ATOM 1481 O O . SER A 1 188 ? 10.820 -15.086 -0.633 1.00 96.25 188 SER A O 1
ATOM 1483 N N . ARG A 1 189 ? 10.756 -13.134 -1.754 1.00 97.06 189 ARG A N 1
ATOM 1484 C CA . ARG A 1 189 ? 9.862 -13.557 -2.847 1.00 97.06 189 ARG A CA 1
ATOM 1485 C C . ARG A 1 189 ? 10.568 -13.560 -4.180 1.00 97.06 189 ARG A C 1
ATOM 1487 O O . ARG A 1 189 ? 10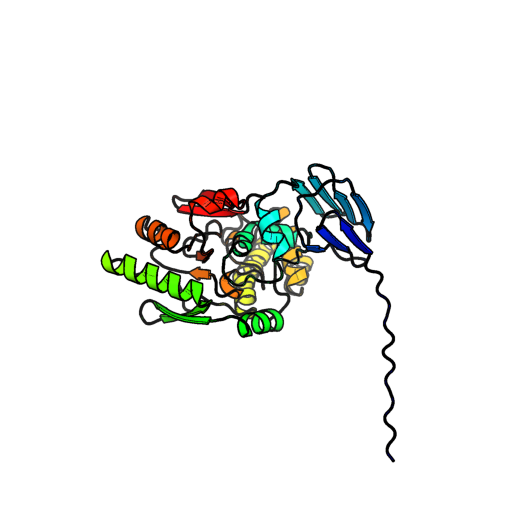.491 -14.544 -4.908 1.00 97.06 189 ARG A O 1
ATOM 1494 N N . MET A 1 190 ? 11.257 -12.461 -4.461 1.00 97.75 190 MET A N 1
ATOM 1495 C CA . MET A 1 190 ? 11.941 -12.244 -5.717 1.00 97.75 190 MET A CA 1
ATOM 1496 C C . MET A 1 190 ? 12.986 -13.331 -5.969 1.00 97.75 190 MET A C 1
ATOM 1498 O O . MET A 1 190 ? 12.930 -13.970 -7.014 1.00 97.75 190 MET A O 1
ATOM 1502 N N . ALA A 1 191 ? 13.907 -13.573 -5.029 1.00 97.19 191 ALA A N 1
ATOM 1503 C CA . ALA A 1 191 ? 15.000 -14.514 -5.263 1.00 97.19 191 ALA A CA 1
ATOM 1504 C C . ALA A 1 191 ? 14.499 -15.958 -5.485 1.00 97.19 191 ALA A C 1
ATOM 1506 O O . ALA A 1 191 ? 14.905 -16.566 -6.476 1.00 97.19 191 ALA A O 1
ATOM 1507 N N . PRO A 1 192 ? 13.561 -16.500 -4.676 1.00 97.94 192 PRO A N 1
ATOM 1508 C CA . PRO A 1 192 ? 12.946 -17.795 -4.978 1.00 97.94 192 PRO A CA 1
ATOM 1509 C C . PRO A 1 192 ? 12.189 -17.834 -6.312 1.00 97.94 192 PRO A C 1
ATOM 1511 O O . PRO A 1 192 ? 12.234 -18.848 -6.999 1.00 97.94 192 PRO A O 1
ATOM 1514 N N . GLY A 1 193 ? 11.501 -16.750 -6.687 1.00 97.81 193 GLY A N 1
ATOM 1515 C CA . GLY A 1 193 ? 10.792 -16.662 -7.965 1.00 97.81 193 GLY A CA 1
ATOM 1516 C C . GLY A 1 193 ? 11.736 -16.684 -9.169 1.00 97.81 193 GLY A C 1
ATOM 1517 O O . GLY A 1 193 ? 11.499 -17.427 -10.117 1.00 97.81 193 GLY A O 1
ATOM 1518 N N . ILE A 1 194 ? 12.835 -15.926 -9.110 1.00 98.06 194 ILE A N 1
ATOM 1519 C CA . ILE A 1 194 ? 13.899 -15.953 -10.125 1.00 98.06 194 ILE A CA 1
ATOM 1520 C C . ILE A 1 194 ? 14.481 -17.362 -10.242 1.00 98.06 194 ILE A C 1
ATOM 1522 O O . ILE A 1 194 ? 14.585 -17.883 -11.350 1.00 98.06 194 ILE A O 1
ATOM 1526 N N . GLU A 1 195 ? 14.822 -17.994 -9.116 1.00 98.00 195 GLU A N 1
ATOM 1527 C CA . GLU A 1 195 ? 15.402 -19.340 -9.120 1.00 98.00 195 GLU A CA 1
ATOM 1528 C C . GLU A 1 195 ? 14.440 -20.378 -9.707 1.00 98.00 195 GLU A C 1
ATOM 1530 O O . GLU A 1 195 ? 14.851 -21.213 -10.514 1.00 98.00 195 GLU A O 1
ATOM 1535 N N . HIS A 1 196 ? 13.147 -20.293 -9.374 1.00 98.06 196 HIS A N 1
ATOM 1536 C CA . HIS A 1 196 ? 12.126 -21.145 -9.975 1.00 98.06 196 HIS A CA 1
ATOM 1537 C C . HIS A 1 196 ? 12.147 -21.033 -11.504 1.00 98.06 196 HIS A C 1
ATOM 1539 O O . HIS A 1 196 ? 12.364 -22.029 -12.188 1.00 98.06 196 HIS A O 1
ATOM 1545 N N . TRP A 1 197 ? 12.017 -19.826 -12.058 1.00 98.25 197 TRP A N 1
ATOM 1546 C CA . TRP A 1 197 ? 11.973 -19.662 -13.514 1.00 98.25 197 TRP A CA 1
ATOM 1547 C C . TRP A 1 197 ? 13.292 -19.979 -14.220 1.00 98.25 197 TRP A C 1
ATOM 1549 O O . TRP A 1 197 ? 13.268 -20.427 -15.369 1.00 98.25 197 TRP A O 1
ATOM 1559 N N . ARG A 1 198 ? 14.424 -19.804 -13.532 1.00 97.75 198 ARG A N 1
ATOM 1560 C CA . ARG A 1 198 ? 15.746 -20.227 -14.002 1.00 97.75 198 ARG A CA 1
ATOM 1561 C C . ARG A 1 198 ? 15.830 -21.752 -14.120 1.00 97.75 198 ARG A C 1
ATOM 1563 O O . ARG A 1 198 ? 16.201 -22.267 -15.169 1.00 97.75 198 ARG A O 1
ATOM 1570 N N . SER A 1 199 ? 15.420 -22.479 -13.077 1.00 97.44 199 SER A N 1
ATOM 1571 C CA . SER A 1 199 ? 15.397 -23.954 -13.062 1.00 97.44 199 SER A CA 1
ATOM 1572 C C . SER A 1 199 ? 14.412 -24.573 -14.060 1.00 97.44 199 SER A C 1
ATOM 1574 O O . SER A 1 199 ? 14.697 -25.628 -14.620 1.00 97.44 199 SER A O 1
ATOM 1576 N N . GLU A 1 200 ? 13.306 -23.887 -14.351 1.00 97.69 200 GLU A N 1
ATOM 1577 C CA . GLU A 1 200 ? 12.358 -24.261 -15.410 1.00 97.69 200 GLU A CA 1
ATOM 1578 C C . GLU A 1 200 ? 12.866 -23.911 -16.826 1.00 97.69 200 GLU A C 1
ATOM 1580 O O . GLU A 1 200 ? 12.171 -24.146 -17.815 1.00 97.69 200 GLU A O 1
ATOM 1585 N N . GLY A 1 201 ? 14.052 -23.301 -16.955 1.00 97.44 201 GLY A N 1
ATOM 1586 C CA . GLY A 1 201 ? 14.630 -22.895 -18.240 1.00 97.44 201 GLY A CA 1
ATOM 1587 C C . GLY A 1 201 ? 13.865 -21.767 -18.942 1.00 97.44 201 GLY A C 1
ATOM 1588 O O . GLY A 1 201 ? 14.023 -21.563 -20.144 1.00 97.44 201 GLY A O 1
ATOM 1589 N N . ARG A 1 202 ? 13.012 -21.036 -18.210 1.00 97.62 202 ARG A N 1
ATOM 1590 C CA . ARG A 1 202 ? 12.195 -19.926 -18.733 1.00 97.62 202 ARG A CA 1
ATOM 1591 C C . ARG A 1 202 ? 12.823 -18.549 -18.497 1.00 97.62 202 ARG A C 1
ATOM 1593 O O . ARG A 1 202 ? 12.311 -17.556 -19.016 1.00 97.62 202 ARG A O 1
ATOM 1600 N N . LEU A 1 203 ? 13.915 -18.494 -17.736 1.00 97.50 203 LEU A N 1
ATOM 1601 C CA . LEU A 1 203 ? 14.743 -17.316 -17.492 1.00 97.50 203 LEU A CA 1
ATOM 1602 C C . LEU A 1 203 ? 16.219 -17.699 -17.665 1.00 97.50 203 LEU A C 1
ATOM 1604 O O . LEU A 1 203 ? 16.676 -18.654 -17.043 1.00 97.50 203 LEU A O 1
ATOM 1608 N N . GLU A 1 204 ? 16.955 -16.971 -18.505 1.00 96.44 204 GLU A N 1
ATOM 1609 C CA . GLU A 1 204 ? 18.383 -17.230 -18.728 1.00 96.44 204 GLU A CA 1
ATOM 1610 C C . GLU A 1 204 ? 19.220 -16.892 -17.484 1.00 96.44 204 GLU A C 1
ATOM 1612 O O . GLU A 1 204 ? 18.924 -15.934 -16.766 1.00 96.44 204 GLU A O 1
ATOM 1617 N N . ASP A 1 205 ? 20.307 -17.636 -17.254 1.00 95.75 205 ASP A N 1
ATOM 1618 C CA . ASP A 1 205 ? 21.217 -17.406 -16.119 1.00 95.75 205 ASP A CA 1
ATOM 1619 C C . ASP A 1 205 ? 21.822 -15.987 -16.133 1.00 95.75 205 ASP A C 1
ATOM 1621 O O . ASP A 1 205 ? 21.998 -15.367 -15.081 1.00 95.75 205 ASP A O 1
ATOM 1625 N N . SER A 1 206 ? 22.112 -15.455 -17.324 1.00 95.31 206 SER A N 1
ATOM 1626 C CA . SER A 1 206 ? 22.611 -14.091 -17.543 1.00 95.31 206 SER A CA 1
ATOM 1627 C C . SER A 1 206 ? 21.604 -13.035 -17.077 1.00 95.31 206 SER A C 1
ATOM 1629 O O . SER A 1 206 ? 21.968 -12.098 -16.363 1.00 95.31 206 SER A O 1
ATOM 1631 N N . ASP A 1 207 ? 20.331 -13.203 -17.434 1.00 95.44 207 ASP A N 1
ATOM 1632 C CA . ASP A 1 207 ? 19.246 -12.310 -17.038 1.00 95.44 207 ASP A CA 1
ATOM 1633 C C . ASP A 1 207 ? 18.935 -12.417 -15.544 1.00 95.44 207 ASP A C 1
ATOM 1635 O O . ASP A 1 207 ? 18.801 -11.391 -14.876 1.00 95.44 207 ASP A O 1
ATOM 1639 N N . ALA A 1 208 ? 18.878 -13.635 -14.999 1.00 97.00 208 ALA A N 1
ATOM 1640 C CA . ALA A 1 208 ? 18.697 -13.864 -13.568 1.00 97.00 208 ALA A CA 1
ATOM 1641 C C . ALA A 1 208 ? 19.806 -13.178 -12.752 1.00 97.00 208 ALA A C 1
ATOM 1643 O O . ALA A 1 208 ? 19.521 -12.415 -11.825 1.00 97.00 208 ALA A O 1
ATOM 1644 N N . GLY A 1 209 ? 21.069 -13.391 -13.140 1.00 96.56 209 GLY A N 1
ATOM 1645 C CA . GLY A 1 209 ? 22.226 -12.764 -12.506 1.00 96.56 209 GLY A CA 1
ATOM 1646 C C . GLY A 1 209 ? 22.195 -11.239 -12.598 1.00 96.56 209 GLY A C 1
ATOM 1647 O O . GLY A 1 209 ? 22.458 -10.562 -11.604 1.00 96.56 209 GLY A O 1
ATOM 1648 N N . ARG A 1 210 ? 21.805 -10.690 -13.757 1.00 97.00 210 ARG A N 1
ATOM 1649 C CA . ARG A 1 210 ? 21.652 -9.243 -13.950 1.00 97.00 210 ARG A CA 1
ATOM 1650 C C . ARG A 1 210 ? 20.580 -8.662 -13.030 1.00 97.00 210 ARG A C 1
ATOM 1652 O O . ARG A 1 210 ? 20.855 -7.673 -12.360 1.00 97.00 210 ARG A O 1
ATOM 1659 N N . ILE A 1 211 ? 19.381 -9.253 -12.981 1.00 96.81 211 ILE A N 1
ATOM 1660 C CA . ILE A 1 211 ? 18.257 -8.742 -12.174 1.00 96.81 211 ILE A CA 1
ATOM 1661 C C . ILE A 1 211 ? 18.620 -8.702 -10.686 1.00 96.81 211 ILE A C 1
ATOM 1663 O O . ILE A 1 211 ? 18.377 -7.694 -10.024 1.00 96.81 211 ILE A O 1
ATOM 1667 N N . LEU A 1 212 ? 19.254 -9.758 -10.170 1.00 96.31 212 LEU A N 1
ATOM 1668 C CA . LEU A 1 212 ? 19.659 -9.853 -8.763 1.00 96.31 212 LEU A CA 1
ATOM 1669 C C . LEU A 1 212 ? 20.691 -8.793 -8.339 1.00 96.31 212 LEU A C 1
ATOM 1671 O O . LEU A 1 212 ? 20.837 -8.535 -7.148 1.00 96.31 212 LEU A O 1
ATOM 1675 N N . GLN A 1 213 ? 21.403 -8.184 -9.289 1.00 96.56 213 GLN A N 1
ATOM 1676 C CA . GLN A 1 213 ? 22.416 -7.154 -9.033 1.00 96.56 213 GLN A CA 1
ATOM 1677 C C . GLN A 1 213 ? 21.904 -5.723 -9.245 1.00 96.56 213 GLN A C 1
ATOM 1679 O O . GLN A 1 213 ? 22.633 -4.766 -8.976 1.00 96.56 213 GLN A O 1
ATOM 1684 N N . LEU A 1 214 ? 20.677 -5.553 -9.745 1.00 97.25 214 LEU A N 1
ATOM 1685 C CA . LEU A 1 214 ? 20.086 -4.233 -9.934 1.00 97.25 214 LEU A CA 1
ATOM 1686 C C . LEU A 1 214 ? 19.823 -3.554 -8.586 1.00 97.25 214 LEU A C 1
ATOM 1688 O O . LEU A 1 214 ? 19.442 -4.197 -7.611 1.00 97.25 214 LEU A O 1
ATOM 1692 N N . ALA A 1 215 ? 19.959 -2.228 -8.565 1.00 95.75 215 ALA A N 1
ATOM 1693 C CA . ALA A 1 215 ? 19.438 -1.414 -7.473 1.00 95.75 215 ALA A CA 1
ATOM 1694 C C . ALA A 1 215 ? 17.904 -1.515 -7.404 1.00 95.75 215 ALA A C 1
ATOM 1696 O O . ALA A 1 215 ? 17.255 -1.748 -8.424 1.00 95.75 215 ALA A O 1
ATOM 1697 N N . ASP A 1 216 ? 17.325 -1.262 -6.228 1.00 94.81 216 ASP A N 1
ATOM 1698 C CA . ASP A 1 216 ? 15.910 -1.528 -5.932 1.00 94.81 216 ASP A CA 1
ATOM 1699 C C . ASP A 1 216 ? 14.933 -0.986 -6.987 1.00 94.81 216 ASP A C 1
ATOM 1701 O O . ASP A 1 216 ? 14.069 -1.716 -7.450 1.00 94.81 216 ASP A O 1
ATOM 1705 N N . GLY A 1 217 ? 15.074 0.274 -7.418 1.00 92.31 217 GLY A N 1
ATOM 1706 C CA . GLY A 1 217 ? 14.187 0.871 -8.428 1.00 92.31 217 GLY A CA 1
ATOM 1707 C C . GLY A 1 217 ? 14.180 0.093 -9.755 1.00 92.31 217 GLY A C 1
ATOM 1708 O O . GLY A 1 217 ? 13.142 -0.458 -10.125 1.00 92.31 217 GLY A O 1
ATOM 1709 N N . PRO A 1 218 ? 15.327 0.001 -10.454 1.00 94.31 218 PRO A N 1
ATOM 1710 C CA . PRO A 1 218 ? 15.458 -0.822 -11.657 1.00 94.31 218 PRO A CA 1
ATOM 1711 C C . PRO A 1 218 ? 15.117 -2.305 -11.451 1.00 94.31 218 PRO A C 1
ATOM 1713 O O . PRO A 1 218 ? 14.595 -2.944 -12.362 1.00 94.31 218 PRO A O 1
ATOM 1716 N N . GLN A 1 219 ? 15.395 -2.863 -10.271 1.00 97.06 219 GLN A N 1
ATOM 1717 C CA . GLN A 1 219 ? 15.072 -4.251 -9.947 1.00 97.06 219 GLN A CA 1
ATOM 1718 C C . GLN A 1 219 ? 13.558 -4.478 -9.905 1.00 97.06 219 GLN A C 1
ATOM 1720 O O . GLN A 1 219 ? 13.073 -5.443 -10.490 1.00 97.06 219 GLN A O 1
ATOM 1725 N N . ILE A 1 220 ? 1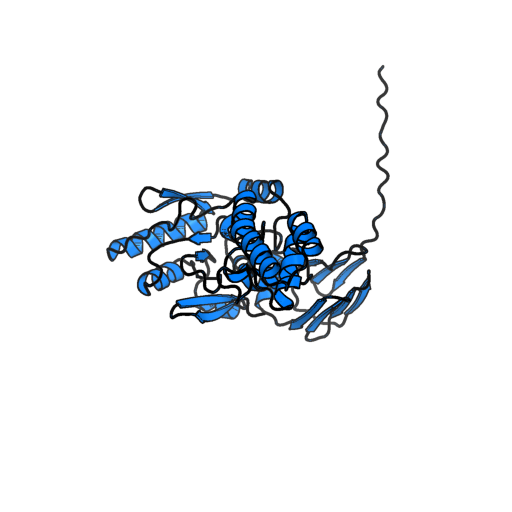2.805 -3.578 -9.265 1.00 96.62 220 ILE A N 1
ATOM 1726 C CA . ILE A 1 220 ? 11.339 -3.638 -9.227 1.00 96.62 220 ILE A CA 1
ATOM 1727 C C . ILE A 1 220 ? 10.781 -3.616 -10.651 1.00 96.62 220 ILE A C 1
ATOM 1729 O O . ILE A 1 220 ? 9.994 -4.492 -11.002 1.00 96.62 220 ILE A O 1
ATOM 1733 N N . ASP A 1 221 ? 11.223 -2.669 -11.483 1.00 94.06 221 ASP A N 1
ATOM 1734 C CA . ASP A 1 221 ? 10.768 -2.566 -12.875 1.00 94.06 221 ASP A CA 1
ATOM 1735 C C . ASP A 1 221 ? 11.086 -3.841 -13.673 1.00 94.06 221 ASP A C 1
ATOM 1737 O O . ASP A 1 221 ? 10.218 -4.391 -14.355 1.00 94.06 221 ASP A O 1
ATOM 1741 N N . ALA A 1 222 ? 12.302 -4.380 -13.524 1.00 95.56 222 ALA A N 1
ATOM 1742 C CA . ALA A 1 222 ? 12.707 -5.618 -14.182 1.00 95.56 222 ALA A CA 1
ATOM 1743 C C . ALA A 1 222 ? 11.852 -6.821 -13.753 1.00 95.56 222 ALA A C 1
ATOM 1745 O O . ALA A 1 222 ? 11.457 -7.621 -14.604 1.00 95.56 222 ALA A O 1
ATOM 1746 N N . ILE A 1 223 ? 11.521 -6.934 -12.463 1.00 97.44 223 ILE A N 1
ATOM 1747 C CA . ILE A 1 223 ? 10.630 -7.983 -11.960 1.00 97.44 223 ILE A CA 1
ATOM 1748 C C . ILE A 1 223 ? 9.228 -7.817 -12.521 1.00 97.44 223 ILE A C 1
ATOM 1750 O O . ILE A 1 223 ? 8.679 -8.781 -13.043 1.00 97.44 223 ILE A O 1
ATOM 1754 N N . LEU A 1 224 ? 8.654 -6.616 -12.496 1.00 95.31 224 LEU A N 1
ATOM 1755 C CA . LEU A 1 224 ? 7.317 -6.413 -13.048 1.00 95.31 224 LEU A CA 1
ATOM 1756 C C . LEU A 1 224 ? 7.286 -6.727 -14.557 1.00 95.31 224 LEU A C 1
ATOM 1758 O O . LEU A 1 224 ? 6.340 -7.358 -15.033 1.00 95.31 224 LEU A O 1
ATOM 1762 N N . ARG A 1 225 ? 8.314 -6.351 -15.334 1.00 93.12 225 ARG A N 1
ATOM 1763 C CA . ARG A 1 225 ? 8.447 -6.724 -16.763 1.00 93.12 225 ARG A CA 1
ATOM 1764 C C . ARG A 1 225 ? 8.541 -8.231 -16.966 1.00 93.12 225 ARG A C 1
ATOM 1766 O O . ARG A 1 225 ? 7.969 -8.770 -17.910 1.00 93.12 225 ARG A O 1
ATOM 1773 N N . MET A 1 226 ? 9.261 -8.912 -16.085 1.00 95.19 226 MET A N 1
ATOM 1774 C CA . MET A 1 226 ? 9.340 -10.366 -16.087 1.00 95.19 226 MET A CA 1
ATOM 1775 C C . MET A 1 226 ? 7.953 -10.983 -15.830 1.00 95.19 226 MET A C 1
ATOM 1777 O O . MET A 1 226 ? 7.523 -11.867 -16.570 1.00 95.19 226 MET A O 1
ATOM 1781 N N . GLU A 1 227 ? 7.209 -10.461 -14.858 1.00 95.62 227 GLU A N 1
ATOM 1782 C CA . GLU A 1 227 ? 5.872 -10.935 -14.497 1.00 95.62 227 GLU A CA 1
ATOM 1783 C C . GLU A 1 227 ? 4.838 -10.796 -15.627 1.00 95.62 227 GLU A C 1
ATOM 1785 O O . GLU A 1 227 ? 4.026 -11.698 -15.824 1.00 95.62 227 GLU A O 1
ATOM 1790 N N . GLU A 1 228 ? 4.918 -9.747 -16.450 1.00 92.00 228 GLU A N 1
ATOM 1791 C CA . GLU A 1 228 ? 4.079 -9.601 -17.655 1.00 92.00 228 GLU A CA 1
ATOM 1792 C C . GLU A 1 228 ? 4.260 -10.725 -18.676 1.00 92.00 228 GLU A C 1
ATOM 1794 O O . GLU A 1 228 ? 3.335 -11.054 -19.417 1.00 92.00 228 GLU A O 1
ATOM 1799 N N . ARG A 1 229 ? 5.433 -11.363 -18.693 1.00 94.25 229 ARG A N 1
ATOM 1800 C CA . ARG A 1 229 ? 5.718 -12.533 -19.535 1.00 94.25 229 ARG A CA 1
ATOM 1801 C C . ARG A 1 229 ? 5.215 -13.838 -18.901 1.00 94.25 229 ARG A C 1
ATOM 1803 O O . ARG A 1 229 ? 5.557 -14.929 -19.359 1.00 94.25 229 ARG A O 1
ATOM 1810 N N . GLY A 1 230 ? 4.427 -13.743 -17.829 1.00 96.00 230 GLY A N 1
ATOM 1811 C CA . GLY A 1 230 ? 3.892 -14.875 -17.080 1.00 96.00 230 GLY A CA 1
ATOM 1812 C C . GLY A 1 230 ? 4.919 -15.555 -16.173 1.00 96.00 230 GLY A C 1
ATOM 1813 O O . GLY A 1 230 ? 4.756 -16.736 -15.863 1.00 96.00 230 GLY A O 1
ATOM 1814 N N . LEU A 1 231 ? 5.984 -14.843 -15.794 1.00 97.44 231 LEU A N 1
ATOM 1815 C CA . LEU A 1 231 ? 7.041 -15.317 -14.900 1.00 97.44 231 LEU A CA 1
ATOM 1816 C C . LEU A 1 231 ? 6.867 -14.680 -13.515 1.00 97.44 231 LEU A C 1
ATOM 1818 O O . LEU A 1 231 ? 7.567 -13.750 -13.128 1.00 97.44 231 LEU A O 1
ATOM 1822 N N . TRP A 1 232 ? 5.865 -15.163 -12.790 1.00 97.25 232 TRP A N 1
ATOM 1823 C CA . TRP A 1 232 ? 5.390 -14.600 -11.527 1.00 97.25 232 TRP A CA 1
ATOM 1824 C C . TRP A 1 232 ? 6.290 -14.938 -10.329 1.00 97.25 232 TRP A C 1
ATOM 1826 O O . TRP A 1 232 ? 6.630 -16.104 -10.118 1.00 97.25 232 TRP A O 1
ATOM 1836 N N . CYS A 1 233 ? 6.613 -13.948 -9.491 1.00 96.69 233 CYS A N 1
ATOM 1837 C CA . CYS A 1 233 ? 7.484 -14.115 -8.315 1.00 96.69 233 CYS A CA 1
ATOM 1838 C C . CYS A 1 233 ? 6.725 -14.271 -6.987 1.00 96.69 233 CYS A C 1
ATOM 1840 O O . CYS A 1 233 ? 7.336 -14.363 -5.919 1.00 96.69 233 CYS A O 1
ATOM 1842 N N . ASN A 1 234 ? 5.390 -14.309 -7.001 1.00 94.00 234 ASN A N 1
ATOM 1843 C CA . ASN A 1 234 ? 4.632 -14.629 -5.792 1.00 94.00 234 ASN A CA 1
ATOM 1844 C C . ASN A 1 234 ? 4.874 -16.087 -5.342 1.00 94.00 234 ASN A C 1
ATOM 1846 O O . ASN A 1 234 ? 5.354 -16.908 -6.116 1.00 94.00 234 ASN A O 1
ATOM 1850 N N . ARG A 1 235 ? 4.487 -16.446 -4.102 1.00 90.50 235 ARG A N 1
ATOM 1851 C CA . ARG A 1 235 ? 4.734 -17.800 -3.536 1.00 90.50 235 ARG A CA 1
ATOM 1852 C C . ARG A 1 235 ? 4.286 -18.962 -4.422 1.00 90.50 235 ARG A C 1
ATOM 1854 O O . ARG A 1 235 ? 4.883 -20.024 -4.341 1.00 90.50 235 ARG A O 1
ATOM 1861 N N . SER A 1 236 ? 3.182 -18.791 -5.142 1.00 91.88 236 SER A N 1
ATOM 1862 C CA . SER A 1 236 ? 2.586 -19.840 -5.970 1.00 91.88 236 SER A CA 1
ATOM 1863 C C . SER A 1 236 ? 2.969 -19.736 -7.442 1.00 91.88 236 SER A C 1
ATOM 1865 O O . SER A 1 236 ? 2.535 -20.575 -8.217 1.00 91.88 236 SER A O 1
ATOM 1867 N N . HIS A 1 237 ? 3.725 -18.709 -7.834 1.00 95.25 237 HIS A N 1
ATOM 1868 C CA . HIS A 1 237 ? 4.103 -18.424 -9.220 1.00 95.25 237 HIS A CA 1
ATOM 1869 C C . HIS A 1 237 ? 2.904 -18.270 -10.179 1.00 95.25 237 HIS A C 1
ATOM 1871 O O . HIS A 1 237 ? 2.979 -18.589 -11.362 1.00 95.25 237 HIS A O 1
ATOM 1877 N N . THR A 1 238 ? 1.781 -17.742 -9.680 1.00 93.12 238 THR A N 1
ATOM 1878 C CA . THR A 1 238 ? 0.528 -17.573 -10.443 1.00 93.12 238 THR A CA 1
ATOM 1879 C C . THR A 1 238 ? 0.002 -16.140 -10.490 1.00 93.12 238 THR A C 1
ATOM 1881 O O . THR A 1 238 ? -1.020 -15.895 -11.127 1.00 93.12 238 THR A O 1
ATOM 1884 N N . ARG A 1 239 ? 0.581 -15.211 -9.724 1.00 92.62 239 ARG A N 1
ATOM 1885 C CA . ARG A 1 239 ? 0.102 -13.823 -9.587 1.00 92.62 239 ARG A CA 1
ATOM 1886 C C . ARG A 1 239 ? 1.275 -12.890 -9.327 1.00 92.62 239 ARG A C 1
ATOM 1888 O O . ARG A 1 239 ? 2.335 -13.351 -8.926 1.00 92.62 239 ARG A O 1
ATOM 1895 N N . SER A 1 240 ? 1.055 -11.585 -9.459 1.00 94.56 240 SER A N 1
ATOM 1896 C CA . SER A 1 240 ? 2.108 -10.610 -9.178 1.00 94.56 240 SER A CA 1
ATOM 1897 C C . SER A 1 240 ? 2.682 -10.735 -7.765 1.00 94.56 240 SER A C 1
ATOM 1899 O O . SER A 1 240 ? 1.942 -10.942 -6.795 1.00 94.56 240 SER A O 1
ATOM 1901 N N . ILE A 1 241 ? 3.995 -10.554 -7.643 1.00 95.94 241 ILE A N 1
ATOM 1902 C CA . ILE A 1 241 ? 4.748 -10.430 -6.394 1.00 95.94 241 ILE A CA 1
ATOM 1903 C C . ILE A 1 241 ? 4.128 -9.393 -5.455 1.00 95.94 241 ILE A C 1
ATOM 1905 O O . ILE A 1 241 ? 4.099 -9.623 -4.244 1.00 95.94 241 ILE A O 1
ATOM 1909 N N . LEU A 1 242 ? 3.532 -8.329 -6.007 1.00 94.88 242 LEU A N 1
ATOM 1910 C CA . LEU A 1 242 ? 2.863 -7.261 -5.258 1.00 94.88 242 LEU A CA 1
ATOM 1911 C C . LEU A 1 242 ? 1.663 -7.766 -4.437 1.00 94.88 242 LEU A C 1
ATOM 1913 O O . LEU A 1 242 ? 1.300 -7.180 -3.420 1.00 94.88 242 LEU A O 1
ATOM 1917 N N . THR A 1 243 ? 1.087 -8.914 -4.803 1.00 90.19 243 THR A N 1
ATOM 1918 C CA . THR A 1 243 ? 0.031 -9.575 -4.011 1.00 90.19 243 THR A CA 1
ATOM 1919 C C . THR A 1 243 ? 0.569 -10.347 -2.801 1.00 90.19 243 THR A C 1
ATOM 1921 O O . THR A 1 243 ? -0.201 -10.902 -2.023 1.00 90.19 243 THR A O 1
ATOM 1924 N N . SER A 1 244 ? 1.893 -10.462 -2.664 1.00 90.62 244 SER A N 1
ATOM 1925 C CA . SER A 1 244 ? 2.562 -11.209 -1.592 1.00 90.62 244 SER A CA 1
ATOM 1926 C C . SER A 1 244 ? 3.450 -10.346 -0.708 1.00 90.62 244 SER A C 1
ATOM 1928 O O . SER A 1 244 ? 3.590 -10.674 0.471 1.00 90.62 244 SER A O 1
ATOM 1930 N N . VAL A 1 245 ? 4.099 -9.325 -1.273 1.00 94.25 245 VAL A N 1
ATOM 1931 C CA . VAL A 1 245 ? 4.958 -8.362 -0.571 1.00 94.25 245 VAL A CA 1
ATOM 1932 C C . VAL A 1 245 ? 4.965 -7.033 -1.316 1.00 94.25 245 VAL A C 1
ATOM 1934 O O . VAL A 1 245 ? 4.931 -7.011 -2.543 1.00 94.25 245 VAL A O 1
ATOM 1937 N N . ALA A 1 246 ? 5.069 -5.934 -0.573 1.00 96.25 246 ALA A N 1
ATOM 1938 C CA . ALA A 1 246 ? 5.293 -4.620 -1.161 1.00 96.25 246 ALA A CA 1
ATOM 1939 C C . ALA A 1 246 ? 6.714 -4.481 -1.712 1.00 96.25 246 ALA A C 1
ATOM 1941 O O . ALA A 1 246 ? 7.666 -4.996 -1.122 1.00 96.25 246 ALA A O 1
ATOM 1942 N N . ALA A 1 247 ? 6.848 -3.738 -2.811 1.00 97.12 247 ALA A N 1
ATOM 1943 C CA . ALA A 1 247 ? 8.144 -3.346 -3.345 1.00 97.12 247 ALA A CA 1
ATOM 1944 C C . ALA A 1 247 ? 8.909 -2.453 -2.345 1.00 97.12 247 ALA A C 1
ATOM 1946 O O . ALA A 1 247 ? 8.265 -1.707 -1.590 1.00 97.12 247 ALA A O 1
ATOM 1947 N N . PRO A 1 248 ? 10.255 -2.478 -2.340 1.00 97.62 248 PRO A N 1
ATOM 1948 C CA . PRO A 1 248 ? 11.075 -1.648 -1.464 1.00 97.62 248 PRO A CA 1
ATOM 1949 C C . PRO A 1 248 ? 10.643 -0.178 -1.440 1.00 97.62 248 PRO A C 1
ATOM 1951 O O . PRO A 1 248 ? 10.596 0.481 -2.477 1.00 97.62 248 PRO A O 1
ATOM 1954 N N . GLY A 1 249 ? 10.290 0.326 -0.255 1.00 96.56 249 GLY A N 1
ATOM 1955 C CA . GLY A 1 249 ? 9.834 1.706 -0.047 1.00 96.56 249 GLY A CA 1
ATOM 1956 C C . GLY A 1 249 ? 8.377 2.013 -0.423 1.00 96.56 249 GLY A C 1
ATOM 1957 O O . GLY A 1 249 ? 7.960 3.154 -0.259 1.00 96.56 249 GLY A O 1
ATOM 1958 N N . SER A 1 250 ? 7.591 1.046 -0.910 1.00 96.81 250 SER A N 1
ATOM 1959 C CA . SER A 1 250 ? 6.162 1.234 -1.268 1.00 96.81 250 SER A CA 1
ATOM 1960 C C . SER A 1 250 ? 5.183 0.663 -0.234 1.00 96.81 250 SER 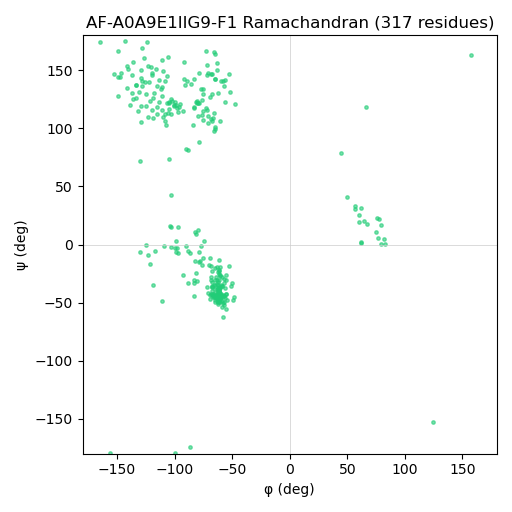A C 1
ATOM 1962 O O . SER A 1 250 ? 3.965 0.750 -0.381 1.00 96.81 250 SER A O 1
ATOM 1964 N N . SER A 1 251 ? 5.704 0.041 0.826 1.00 97.19 251 SER A N 1
ATOM 1965 C CA . SER A 1 251 ? 4.886 -0.598 1.853 1.00 97.19 251 SER A CA 1
ATOM 1966 C C . SER A 1 251 ? 4.103 0.448 2.638 1.00 97.19 251 SER A C 1
ATOM 1968 O O . SER A 1 251 ? 4.689 1.343 3.244 1.00 97.19 251 SER A O 1
ATOM 1970 N N . GLN A 1 252 ? 2.793 0.255 2.786 1.00 97.62 252 GLN A N 1
ATOM 1971 C CA . GLN A 1 252 ? 1.972 1.107 3.654 1.00 97.62 252 GLN A CA 1
ATOM 1972 C C . GLN A 1 252 ? 2.426 1.070 5.129 1.00 97.62 252 GLN A C 1
ATOM 1974 O O . GLN A 1 252 ? 2.159 1.995 5.883 1.00 97.62 252 GLN A O 1
ATOM 1979 N N . HIS A 1 253 ? 3.182 0.052 5.560 1.00 97.81 253 HIS A N 1
ATOM 1980 C CA . HIS A 1 253 ? 3.818 0.050 6.889 1.00 97.81 253 HIS A CA 1
ATOM 1981 C C . HIS A 1 253 ? 4.940 1.091 7.043 1.00 97.81 253 HIS A C 1
ATOM 1983 O O . HIS A 1 253 ? 5.290 1.425 8.174 1.00 97.81 253 HIS A O 1
ATOM 1989 N N . ASN A 1 254 ? 5.509 1.619 5.951 1.00 97.75 254 ASN A N 1
ATOM 1990 C CA . ASN A 1 254 ? 6.500 2.698 6.029 1.00 97.75 254 ASN A CA 1
ATOM 1991 C C . ASN A 1 254 ? 5.877 4.007 6.533 1.00 97.75 254 ASN A C 1
ATOM 1993 O O . ASN A 1 254 ? 6.590 4.830 7.099 1.00 97.75 254 ASN A O 1
ATOM 1997 N N . SER A 1 255 ? 4.560 4.186 6.397 1.00 97.62 255 SER A N 1
ATOM 1998 C CA . SER A 1 255 ? 3.885 5.419 6.806 1.00 97.62 255 SER A CA 1
ATOM 1999 C C . SER A 1 255 ? 3.417 5.443 8.262 1.00 97.62 255 SER A C 1
ATOM 2001 O O . SER A 1 255 ? 2.888 6.454 8.717 1.00 97.62 255 SER A O 1
ATOM 2003 N N . LEU A 1 256 ? 3.559 4.328 8.987 1.00 98.38 256 LEU A N 1
ATOM 2004 C CA . LEU A 1 256 ? 2.976 4.137 10.321 1.00 98.38 256 LEU A CA 1
ATOM 2005 C C . LEU A 1 256 ? 1.433 4.246 10.343 1.00 98.38 256 LEU A C 1
ATOM 2007 O O . LEU A 1 256 ? 0.847 4.562 11.380 1.00 98.38 256 LEU A O 1
ATOM 2011 N N . LEU A 1 257 ? 0.777 3.982 9.206 1.00 98.62 257 LEU A N 1
ATOM 2012 C CA . LEU A 1 257 ? -0.686 3.928 9.060 1.00 98.62 257 LEU A CA 1
ATOM 2013 C C . LEU A 1 257 ? -1.220 2.510 8.834 1.00 98.62 257 LEU A C 1
ATOM 2015 O O . LEU A 1 257 ? -2.427 2.337 8.704 1.00 98.62 257 LEU A O 1
ATOM 2019 N N . ALA A 1 258 ? -0.348 1.504 8.763 1.00 98.31 258 ALA A N 1
ATOM 2020 C CA . ALA A 1 258 ? -0.735 0.117 8.533 1.00 98.31 258 ALA A CA 1
ATOM 2021 C C . ALA A 1 258 ? -0.397 -0.794 9.714 1.00 98.31 258 ALA A C 1
ATOM 2023 O O . ALA A 1 258 ? 0.569 -0.552 10.446 1.00 98.31 258 ALA A O 1
ATOM 2024 N N . ILE A 1 259 ? -1.193 -1.852 9.865 1.00 98.12 259 ILE A N 1
ATOM 2025 C CA . ILE A 1 259 ? -1.018 -2.880 10.883 1.00 98.12 259 ILE A CA 1
ATOM 2026 C C . ILE A 1 259 ? -1.482 -4.259 10.396 1.00 98.12 259 ILE A C 1
ATOM 2028 O O . ILE A 1 259 ? -2.498 -4.380 9.720 1.00 98.12 259 ILE A O 1
ATOM 2032 N N . ASP A 1 260 ? -0.774 -5.304 10.817 1.00 97.38 260 ASP A N 1
ATOM 2033 C CA . ASP A 1 260 ? -1.122 -6.704 10.609 1.00 97.38 260 ASP A CA 1
ATOM 2034 C C . ASP A 1 260 ? -1.690 -7.311 11.903 1.00 97.38 260 ASP A C 1
ATOM 2036 O O . ASP A 1 260 ? -0.958 -7.516 12.883 1.00 97.38 260 ASP A O 1
ATOM 2040 N N . VAL A 1 261 ? -2.980 -7.656 11.911 1.00 97.06 261 VAL A N 1
ATOM 2041 C CA . VAL A 1 261 ? -3.689 -8.162 13.103 1.00 97.06 261 VAL A CA 1
ATOM 2042 C C . VAL A 1 261 ? -4.409 -9.496 12.886 1.00 97.06 261 VAL A C 1
ATOM 2044 O O . VAL A 1 261 ? -4.682 -9.928 11.767 1.00 97.06 261 VAL A O 1
ATOM 2047 N N . LEU A 1 262 ? -4.703 -10.171 13.997 1.00 96.06 262 LEU A N 1
ATOM 2048 C CA . LEU A 1 262 ? -5.520 -11.377 14.118 1.00 96.06 262 LEU A CA 1
ATOM 2049 C C . LEU A 1 262 ? -6.679 -11.129 15.103 1.00 96.06 262 LEU A C 1
ATOM 2051 O O . LEU A 1 262 ? -6.496 -10.350 16.039 1.00 96.06 262 LEU A O 1
ATOM 2055 N N . PRO A 1 263 ? -7.812 -11.847 14.972 1.00 94.69 263 PRO A N 1
ATOM 2056 C CA . PRO A 1 263 ? -8.113 -12.852 13.946 1.00 94.69 263 PRO A CA 1
ATOM 2057 C C . PRO A 1 263 ? -8.518 -12.233 12.595 1.00 94.69 263 PRO A C 1
ATOM 2059 O O . PRO A 1 263 ? -9.157 -11.189 12.545 1.00 94.69 263 PRO A O 1
ATOM 2062 N N . VAL A 1 264 ? -8.181 -12.906 11.487 1.00 90.06 264 VAL A N 1
ATOM 2063 C CA . VAL A 1 264 ? -8.466 -12.407 10.123 1.00 90.06 264 VAL A CA 1
ATOM 2064 C C . VAL A 1 264 ? -9.878 -12.703 9.624 1.00 90.06 264 VAL A C 1
ATOM 2066 O O . VAL A 1 264 ? -10.443 -11.908 8.883 1.00 90.06 264 VAL A O 1
ATOM 2069 N N . ASN A 1 265 ? -10.482 -13.807 10.058 1.00 86.94 265 ASN A N 1
ATOM 2070 C CA . ASN A 1 265 ? -11.769 -14.280 9.537 1.00 86.94 265 ASN A CA 1
ATOM 2071 C C . ASN A 1 265 ? -12.923 -13.981 10.501 1.00 86.94 265 ASN A C 1
ATOM 2073 O O . ASN A 1 265 ? -13.768 -14.836 10.746 1.00 86.94 265 ASN A O 1
ATOM 2077 N N . SER A 1 266 ? -12.930 -12.783 11.087 1.00 91.38 266 SER A N 1
ATOM 2078 C CA . SER A 1 266 ? -14.014 -12.323 11.956 1.00 91.38 266 SER A CA 1
ATOM 2079 C C . SER A 1 266 ? -14.721 -11.123 11.315 1.00 91.38 266 SER A C 1
ATOM 2081 O O . SER A 1 266 ? -14.109 -10.053 11.198 1.00 91.38 266 SER A O 1
ATOM 2083 N N . PRO A 1 267 ? -15.994 -11.276 10.895 1.00 91.50 267 PRO A N 1
ATOM 2084 C CA . PRO A 1 267 ? -16.813 -10.154 10.439 1.00 91.50 267 PRO A CA 1
ATOM 2085 C C . PRO A 1 267 ? -16.896 -9.057 11.501 1.00 91.50 267 PRO A C 1
ATOM 2087 O O . PRO A 1 267 ? -16.633 -7.905 11.194 1.00 91.50 267 PRO A O 1
ATOM 2090 N N . VAL A 1 268 ? -17.074 -9.435 12.773 1.00 94.94 268 VAL A N 1
ATOM 2091 C CA . VAL A 1 268 ? -17.111 -8.494 13.905 1.00 94.94 268 VAL A CA 1
ATOM 2092 C C . VAL A 1 268 ? -15.824 -7.671 14.010 1.00 94.94 268 VAL A C 1
ATOM 2094 O O . VAL A 1 268 ? -15.884 -6.460 14.199 1.00 94.94 268 VAL A O 1
ATOM 2097 N N . VAL A 1 269 ? -14.649 -8.297 13.849 1.00 95.88 269 VAL A N 1
ATOM 2098 C CA . VAL A 1 269 ? -13.375 -7.551 13.811 1.00 95.88 269 VAL A CA 1
ATOM 2099 C C . VAL A 1 269 ? -13.350 -6.596 12.630 1.00 95.88 269 VAL A C 1
ATOM 2101 O O . VAL A 1 269 ? -12.940 -5.455 12.792 1.00 95.88 269 VAL A O 1
ATOM 2104 N N . THR A 1 270 ? -13.802 -7.037 11.459 1.00 94.38 270 THR A N 1
ATOM 2105 C CA . THR A 1 270 ? -13.817 -6.197 10.256 1.00 94.38 270 THR A CA 1
ATOM 2106 C C . THR A 1 270 ? -14.717 -4.975 10.447 1.00 94.38 270 THR A C 1
ATOM 2108 O O . THR A 1 270 ? -14.269 -3.865 10.177 1.00 94.38 270 THR A O 1
ATOM 2111 N N . ASP A 1 271 ? -15.919 -5.160 10.989 1.00 95.38 271 ASP A N 1
ATOM 2112 C CA . ASP A 1 271 ? -16.900 -4.091 11.201 1.00 95.38 271 ASP A CA 1
ATOM 2113 C C . ASP A 1 271 ? -16.433 -3.093 12.268 1.00 95.38 271 ASP A C 1
ATOM 2115 O O . ASP A 1 271 ? -16.514 -1.880 12.072 1.00 95.38 271 ASP A O 1
ATOM 2119 N N . VAL A 1 272 ? -15.881 -3.579 13.388 1.00 97.88 272 VAL A N 1
ATOM 2120 C CA . VAL A 1 272 ? -15.340 -2.694 14.432 1.00 97.88 272 VAL A CA 1
ATOM 2121 C C . VAL A 1 272 ? -14.112 -1.941 13.922 1.00 97.88 272 VAL A C 1
ATOM 2123 O O . VAL A 1 272 ? -13.994 -0.742 14.157 1.00 97.88 272 VAL A O 1
ATOM 2126 N N . MET A 1 273 ? -13.206 -2.597 13.194 1.00 98.19 273 MET A N 1
ATOM 2127 C CA . MET A 1 273 ? -12.052 -1.923 12.589 1.00 98.19 273 MET A CA 1
ATOM 2128 C C . MET A 1 273 ? -12.510 -0.833 11.605 1.00 98.19 273 MET A C 1
ATOM 2130 O O 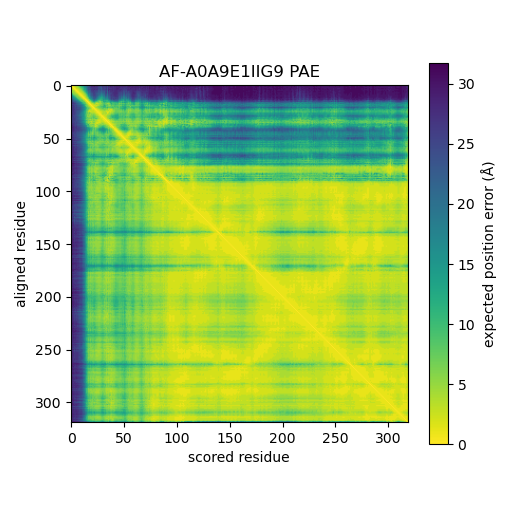. MET A 1 273 ? -12.054 0.307 11.719 1.00 98.19 273 MET A O 1
ATOM 2134 N N . ALA A 1 274 ? -13.470 -1.139 10.725 1.00 97.69 274 ALA A N 1
ATOM 2135 C CA . ALA A 1 274 ? -14.042 -0.192 9.766 1.00 97.69 274 ALA A CA 1
ATOM 2136 C C . ALA A 1 274 ? -14.690 1.017 10.457 1.00 97.69 274 ALA A C 1
ATOM 2138 O O . ALA A 1 274 ? -14.399 2.157 10.103 1.00 97.69 274 ALA A O 1
ATOM 2139 N N . LYS A 1 275 ? -15.466 0.793 11.525 1.00 98.19 275 LYS A N 1
ATOM 2140 C CA . LYS A 1 275 ? -16.059 1.859 12.352 1.00 98.19 275 LYS A CA 1
ATOM 2141 C C . LYS A 1 275 ? -15.022 2.844 12.905 1.00 98.19 275 LYS A C 1
ATOM 2143 O O . LYS A 1 275 ? -15.327 4.019 13.091 1.00 98.19 275 LYS A O 1
ATOM 2148 N N . HIS A 1 276 ? -13.799 2.382 13.162 1.00 98.50 276 HIS A N 1
ATOM 2149 C CA . HIS A 1 276 ? -12.681 3.213 13.630 1.00 98.50 276 HIS A CA 1
ATOM 2150 C C . HIS A 1 276 ? -11.741 3.655 12.491 1.00 98.50 276 HIS A C 1
ATOM 2152 O O . HIS A 1 276 ? -10.636 4.146 12.738 1.00 98.50 276 HIS A O 1
ATOM 2158 N N . GLY A 1 277 ? -12.175 3.524 11.236 1.00 98.38 277 GLY A N 1
ATOM 2159 C CA . GLY A 1 277 ? -11.470 3.999 10.048 1.00 98.38 277 GLY A CA 1
ATOM 2160 C C . GLY A 1 277 ? -10.326 3.098 9.579 1.00 98.38 277 GLY A C 1
ATOM 2161 O O . GLY A 1 277 ? -9.462 3.567 8.834 1.00 98.38 277 GLY A O 1
ATOM 2162 N N . TRP A 1 278 ? -10.280 1.841 10.027 1.00 98.62 278 TRP A N 1
ATOM 2163 C CA . TRP A 1 278 ? -9.310 0.836 9.595 1.00 98.62 278 TRP A CA 1
ATOM 2164 C C . TRP A 1 278 ? -9.918 -0.103 8.557 1.00 98.62 278 TRP A C 1
ATOM 2166 O O . TRP A 1 278 ? -10.876 -0.819 8.839 1.00 98.62 278 TRP A O 1
ATOM 2176 N N . TYR A 1 279 ? -9.297 -0.182 7.384 1.00 98.31 279 TYR A N 1
ATOM 2177 C CA . TYR A 1 279 ? -9.804 -0.974 6.265 1.00 98.31 279 TYR A CA 1
ATOM 2178 C C . TYR A 1 279 ? -8.731 -1.891 5.702 1.00 98.31 279 TYR A C 1
ATOM 2180 O O . TYR A 1 279 ? -7.547 -1.558 5.699 1.00 98.31 279 TYR A O 1
ATOM 2188 N N . ARG A 1 280 ? -9.137 -3.036 5.155 1.00 97.12 280 ARG A N 1
ATOM 2189 C CA . ARG A 1 280 ? -8.240 -3.828 4.311 1.00 97.12 280 ARG A CA 1
ATOM 2190 C C . ARG A 1 280 ? -8.124 -3.147 2.960 1.00 97.12 280 ARG A C 1
ATOM 2192 O O . ARG A 1 280 ? -9.113 -3.070 2.237 1.00 97.12 280 ARG A O 1
ATOM 2199 N N . THR A 1 281 ? -6.933 -2.671 2.617 1.00 96.94 281 THR A N 1
ATOM 2200 C CA . THR A 1 281 ? -6.717 -1.956 1.347 1.00 96.94 281 THR A CA 1
ATOM 2201 C C . THR A 1 281 ? -5.754 -2.651 0.393 1.00 96.94 281 THR A C 1
ATOM 2203 O O . THR A 1 281 ? -5.621 -2.238 -0.754 1.00 96.94 281 THR A O 1
ATOM 2206 N N . VAL A 1 282 ? -5.136 -3.748 0.836 1.00 94.69 282 VAL A N 1
ATOM 2207 C CA . VAL A 1 282 ? -4.209 -4.556 0.038 1.00 94.69 282 VAL A CA 1
ATOM 2208 C C . VAL A 1 282 ? -4.859 -5.901 -0.256 1.00 94.69 282 VAL A C 1
ATOM 2210 O O . VAL A 1 282 ? -5.166 -6.672 0.656 1.00 94.69 282 VAL A O 1
ATOM 2213 N N . LYS A 1 283 ? -5.120 -6.180 -1.537 1.00 91.38 283 LYS A N 1
ATOM 2214 C CA . LYS A 1 283 ? -5.863 -7.375 -1.970 1.00 91.38 283 LYS A CA 1
ATOM 2215 C C . LYS A 1 283 ? -5.187 -8.650 -1.480 1.00 91.38 283 LYS A C 1
ATOM 2217 O O . LYS A 1 283 ? -3.982 -8.818 -1.625 1.00 91.38 283 LYS A O 1
ATOM 2222 N N . ALA A 1 284 ? -5.995 -9.582 -0.977 1.00 87.19 284 ALA A N 1
ATOM 2223 C CA . ALA A 1 284 ? -5.565 -10.900 -0.502 1.00 87.19 284 ALA A CA 1
ATOM 2224 C C . ALA A 1 284 ? -4.571 -10.902 0.684 1.00 87.19 284 ALA A C 1
ATOM 2226 O O . ALA A 1 284 ? -4.236 -11.983 1.171 1.00 87.19 284 ALA A O 1
ATOM 2227 N N . ASP A 1 285 ? -4.182 -9.740 1.222 1.00 91.19 285 ASP A N 1
ATOM 2228 C CA . ASP A 1 285 ? -3.424 -9.634 2.470 1.00 91.19 285 ASP A CA 1
ATOM 2229 C C . ASP A 1 285 ? -4.396 -9.565 3.658 1.00 91.19 285 ASP A C 1
ATOM 2231 O O . ASP A 1 285 ? -4.811 -8.509 4.127 1.00 91.19 285 ASP A O 1
ATOM 2235 N N . GLN A 1 286 ? -4.872 -10.737 4.082 1.00 92.88 286 GLN A N 1
ATOM 2236 C CA . GLN A 1 286 ? -5.931 -10.874 5.091 1.00 92.88 286 GLN A CA 1
ATOM 2237 C C . GLN A 1 286 ? -5.662 -10.173 6.442 1.00 92.88 286 GLN A C 1
ATOM 2239 O O . GLN A 1 286 ? -6.618 -9.605 6.988 1.00 92.88 286 GLN A O 1
ATOM 2244 N N . PRO A 1 287 ? -4.446 -10.224 7.032 1.00 95.44 287 PRO A N 1
ATOM 2245 C CA . PRO A 1 287 ? -4.162 -9.545 8.299 1.00 95.44 287 PRO A CA 1
ATOM 2246 C C . PRO A 1 287 ? -3.970 -8.038 8.170 1.00 95.44 287 PRO A C 1
ATOM 2248 O O . PRO A 1 287 ? -4.043 -7.363 9.195 1.00 95.44 287 PRO A O 1
ATOM 2251 N N . HIS A 1 288 ? -3.715 -7.523 6.968 1.00 96.81 288 HIS A N 1
ATOM 2252 C CA . HIS A 1 288 ? -3.305 -6.140 6.765 1.00 96.81 288 HIS A CA 1
ATOM 2253 C C . HIS A 1 288 ? -4.495 -5.178 6.790 1.00 96.81 288 HIS A C 1
ATOM 2255 O O . HIS A 1 288 ? -5.423 -5.272 5.983 1.00 96.81 288 HIS A O 1
ATOM 2261 N N . PHE A 1 289 ? -4.425 -4.202 7.687 1.00 98.25 289 PHE A N 1
ATOM 2262 C CA . PHE A 1 289 ? -5.321 -3.057 7.762 1.00 98.25 289 PHE A CA 1
ATOM 2263 C C . PHE A 1 289 ? -4.542 -1.757 7.594 1.00 98.25 289 PHE A C 1
ATOM 2265 O O . PHE A 1 289 ? -3.415 -1.617 8.067 1.00 98.25 289 PHE A O 1
ATOM 2272 N N . THR A 1 290 ? -5.198 -0.775 6.991 1.00 98.62 290 THR A N 1
ATOM 2273 C CA . THR A 1 290 ? -4.692 0.578 6.768 1.00 98.62 290 THR A CA 1
ATOM 2274 C C . THR A 1 290 ? -5.679 1.555 7.368 1.00 98.62 290 THR A C 1
ATOM 2276 O O . THR A 1 290 ? -6.881 1.477 7.104 1.00 98.62 290 THR A O 1
ATOM 2279 N N . TRP A 1 291 ? -5.184 2.475 8.184 1.00 98.75 291 TRP A N 1
ATOM 2280 C CA . TRP A 1 291 ? -6.005 3.524 8.753 1.00 98.75 291 TRP A CA 1
ATOM 2281 C C . TRP A 1 291 ? -6.204 4.633 7.728 1.00 98.75 291 TRP A C 1
ATOM 2283 O O . TRP A 1 291 ? -5.275 5.376 7.400 1.00 98.75 291 TRP A O 1
ATOM 2293 N N . LEU A 1 292 ? -7.432 4.747 7.233 1.00 98.62 292 LEU A N 1
ATOM 2294 C CA . LEU A 1 292 ? -7.852 5.857 6.385 1.00 98.62 292 LEU A CA 1
ATOM 2295 C C . LEU A 1 292 ? -8.469 6.981 7.223 1.00 98.62 292 LEU A C 1
ATOM 2297 O O . LEU A 1 292 ? -8.404 8.144 6.842 1.00 98.62 292 LEU A O 1
ATOM 2301 N N . GLY A 1 293 ? -9.037 6.660 8.391 1.00 98.19 293 GLY A N 1
ATOM 2302 C CA . GLY A 1 293 ? -9.678 7.660 9.253 1.00 98.19 293 GLY A CA 1
ATOM 2303 C C . GLY A 1 293 ? -10.914 8.313 8.624 1.00 98.19 293 GLY A C 1
ATOM 2304 O O . GLY A 1 293 ? -11.294 9.410 9.029 1.00 98.19 293 GLY A O 1
ATOM 2305 N N . LEU A 1 294 ? -11.498 7.645 7.631 1.00 97.75 294 LEU A N 1
ATOM 2306 C CA . LEU A 1 294 ? -12.717 8.009 6.918 1.00 97.75 294 LEU A CA 1
ATOM 2307 C C . LEU A 1 294 ? -13.834 7.034 7.303 1.00 97.75 294 LEU A C 1
ATOM 2309 O O . LEU A 1 294 ? -13.522 5.871 7.587 1.00 97.75 294 LEU A O 1
ATOM 2313 N N . PRO A 1 295 ? -15.103 7.460 7.308 1.00 97.06 295 PRO A N 1
ATOM 2314 C CA . PRO A 1 295 ? -16.226 6.540 7.420 1.00 97.06 295 PRO A CA 1
ATOM 2315 C C . PRO A 1 295 ? -16.405 5.738 6.116 1.00 97.06 295 PRO A C 1
ATOM 2317 O O . PRO A 1 295 ? -15.975 6.168 5.043 1.00 97.06 295 PRO A O 1
ATOM 2320 N N . GLU A 1 296 ? -16.990 4.541 6.207 1.00 96.38 296 GLU A N 1
ATOM 2321 C CA . GLU A 1 296 ? -17.010 3.586 5.088 1.00 96.38 296 GLU A CA 1
ATOM 2322 C C . GLU A 1 296 ? -17.839 4.114 3.905 1.00 96.38 296 GLU A C 1
ATOM 2324 O O . GLU A 1 296 ? -17.480 3.912 2.745 1.00 96.38 296 GLU A O 1
ATOM 2329 N N . GLU A 1 297 ? -18.912 4.848 4.196 1.00 96.06 297 GLU A N 1
ATOM 2330 C CA . GLU A 1 297 ? -19.803 5.474 3.218 1.00 96.06 297 GLU A CA 1
ATOM 2331 C C . GLU A 1 297 ? -19.123 6.531 2.332 1.00 96.06 297 GLU A C 1
ATOM 2333 O O . GLU A 1 297 ? -19.575 6.761 1.208 1.00 96.06 297 GLU A O 1
ATOM 2338 N N . GLU A 1 298 ? -18.022 7.138 2.788 1.00 96.19 298 GLU A N 1
ATOM 2339 C CA . GLU A 1 298 ? -17.249 8.110 2.003 1.00 96.19 298 GLU A CA 1
ATOM 2340 C C . GLU A 1 298 ? -16.295 7.424 1.012 1.00 96.19 298 GLU A C 1
ATOM 2342 O O . GLU A 1 298 ? -15.955 8.006 -0.014 1.00 96.19 298 GLU A O 1
ATOM 2347 N N . LEU A 1 299 ? -15.875 6.176 1.258 1.00 96.75 299 LEU A N 1
ATOM 2348 C CA . LEU A 1 299 ? -14.780 5.546 0.504 1.00 96.75 299 LEU A CA 1
ATOM 2349 C C . LEU A 1 299 ? -15.075 5.409 -0.993 1.00 96.75 299 LEU A C 1
ATOM 2351 O O . LEU A 1 299 ? -14.190 5.621 -1.820 1.00 96.75 299 LEU A O 1
ATOM 2355 N N . SER A 1 300 ? -16.327 5.101 -1.340 1.00 96.06 300 SER A N 1
ATOM 2356 C CA . SER A 1 300 ? -16.749 4.973 -2.744 1.00 96.06 300 SER A CA 1
ATOM 2357 C C . SER A 1 300 ? -16.715 6.312 -3.476 1.00 96.06 300 SER A C 1
ATOM 2359 O O . SER A 1 300 ? -16.346 6.381 -4.643 1.00 96.06 300 SER A O 1
ATOM 2361 N N . GLN A 1 301 ? -17.063 7.385 -2.765 1.00 93.81 301 GLN A N 1
ATOM 2362 C CA . GLN A 1 301 ? -17.077 8.751 -3.288 1.00 93.81 301 GLN A CA 1
ATOM 2363 C C . GLN A 1 301 ? -15.673 9.337 -3.430 1.00 93.81 301 GLN A C 1
ATOM 2365 O O . GLN A 1 301 ? -15.525 10.381 -4.039 1.00 93.81 301 GLN A O 1
ATOM 2370 N N . LEU A 1 302 ? -14.659 8.682 -2.861 1.00 93.75 302 LEU A N 1
ATOM 2371 C CA . LEU A 1 302 ? -13.249 9.057 -2.968 1.00 93.75 302 LEU A CA 1
ATOM 2372 C C . LEU A 1 302 ? -12.492 8.138 -3.942 1.00 93.75 302 LEU A C 1
ATOM 2374 O O . LEU A 1 302 ? -11.265 8.063 -3.914 1.00 93.75 302 LEU A O 1
ATOM 2378 N N . GLY A 1 303 ? -13.227 7.389 -4.771 1.00 94.44 303 GLY A N 1
ATOM 2379 C CA . GLY A 1 303 ? -12.666 6.516 -5.797 1.00 94.44 303 GLY A CA 1
ATOM 2380 C C . GLY A 1 303 ? -12.102 5.193 -5.280 1.00 94.44 303 GLY A C 1
ATOM 2381 O O . GLY A 1 303 ? -11.276 4.579 -5.951 1.00 94.44 303 GLY A O 1
ATOM 2382 N N . LEU A 1 304 ? -12.511 4.708 -4.104 1.00 97.00 304 LEU A N 1
ATOM 2383 C CA . LEU A 1 304 ? -12.258 3.312 -3.740 1.00 97.00 304 LEU A CA 1
ATOM 2384 C C . LEU A 1 304 ? -13.428 2.425 -4.149 1.00 97.00 304 LEU A C 1
ATOM 2386 O O . LEU A 1 304 ? -14.587 2.763 -3.945 1.00 97.00 304 LEU A O 1
ATOM 2390 N N . LYS A 1 305 ? -13.133 1.213 -4.610 1.00 96.31 305 LYS A N 1
ATOM 2391 C CA . LYS A 1 305 ? -14.145 0.176 -4.826 1.00 96.31 305 LYS A CA 1
ATOM 2392 C C . LYS A 1 305 ? -14.033 -0.937 -3.799 1.00 96.31 305 LYS A C 1
ATOM 2394 O O . LYS A 1 305 ? -12.937 -1.391 -3.454 1.00 96.31 305 LYS A O 1
ATOM 2399 N N . LYS A 1 306 ? -15.191 -1.420 -3.346 1.00 96.38 306 LYS A N 1
ATOM 2400 C CA . LYS A 1 306 ? -15.292 -2.596 -2.480 1.00 96.38 306 LYS A CA 1
ATOM 2401 C C . LYS A 1 306 ? -15.203 -3.861 -3.328 1.00 96.38 306 LYS A C 1
ATOM 2403 O O . LYS A 1 306 ? -16.033 -4.086 -4.204 1.00 96.38 306 LYS A O 1
ATOM 2408 N N . VAL A 1 307 ? -14.230 -4.720 -3.043 1.00 95.50 307 VAL A N 1
ATOM 2409 C CA . VAL A 1 307 ? -14.075 -6.031 -3.694 1.00 95.50 307 VAL A CA 1
ATOM 2410 C C . VAL A 1 307 ? -14.158 -7.156 -2.666 1.00 95.50 307 VAL A C 1
ATOM 2412 O O . VAL A 1 307 ? -13.734 -6.994 -1.521 1.00 95.50 307 VAL A O 1
ATOM 2415 N N . ASN A 1 308 ? -14.717 -8.303 -3.061 1.00 93.75 308 ASN A N 1
ATOM 2416 C CA . ASN A 1 308 ? -14.762 -9.506 -2.228 1.00 93.75 308 ASN A CA 1
ATOM 2417 C C . ASN A 1 308 ? -13.730 -10.522 -2.726 1.00 93.75 308 ASN A C 1
ATOM 2419 O O . ASN A 1 308 ? -13.779 -10.943 -3.881 1.00 93.75 308 ASN A O 1
ATOM 2423 N N . ILE A 1 309 ? -12.798 -10.913 -1.858 1.00 89.81 309 ILE A N 1
ATOM 2424 C CA . ILE A 1 309 ? -11.792 -11.933 -2.160 1.00 89.81 309 ILE A CA 1
ATOM 2425 C C . ILE A 1 309 ? -11.773 -12.926 -1.003 1.00 89.81 309 ILE A C 1
ATOM 2427 O O . ILE A 1 309 ? -11.421 -12.576 0.121 1.00 89.81 309 ILE A O 1
ATOM 2431 N N . GLY A 1 310 ? -12.152 -14.176 -1.278 1.00 85.06 310 GLY A N 1
ATOM 2432 C CA . GLY A 1 310 ? -12.147 -15.239 -0.269 1.00 85.06 310 GLY A CA 1
ATOM 2433 C C . GLY A 1 310 ? -13.077 -14.970 0.919 1.00 85.06 310 GLY A C 1
ATOM 2434 O O . GLY A 1 310 ? -12.750 -15.365 2.032 1.00 85.06 310 GLY A O 1
ATOM 2435 N N . GLY A 1 311 ? -14.199 -14.272 0.702 1.00 86.50 311 GLY A N 1
ATOM 2436 C CA . GLY A 1 311 ? -15.167 -13.943 1.754 1.00 86.50 311 GLY A CA 1
ATOM 2437 C C . GLY A 1 311 ? -14.814 -12.705 2.583 1.00 86.50 311 GLY A C 1
ATOM 2438 O O . GLY A 1 311 ? -15.574 -12.350 3.478 1.00 86.50 311 GLY A O 1
ATOM 2439 N N . LEU A 1 312 ? -13.699 -12.031 2.286 1.00 89.75 312 LEU A N 1
ATOM 2440 C CA . LEU A 1 312 ? -13.290 -10.790 2.941 1.00 89.75 312 LEU A CA 1
ATOM 2441 C C . LEU A 1 312 ? -13.486 -9.596 2.008 1.00 89.75 312 LEU A C 1
ATOM 2443 O O . LEU A 1 312 ? -13.284 -9.694 0.795 1.00 89.75 312 LEU A O 1
ATOM 2447 N N . HIS A 1 313 ? -13.849 -8.458 2.594 1.00 92.94 313 HIS A N 1
ATOM 2448 C CA . HIS A 1 313 ? -13.985 -7.194 1.883 1.00 92.94 313 HIS A CA 1
ATOM 2449 C C . HIS A 1 313 ? -12.682 -6.397 1.905 1.00 92.94 313 HIS A C 1
ATOM 2451 O O . HIS A 1 313 ? -12.032 -6.292 2.948 1.00 92.94 313 HIS A O 1
ATOM 2457 N N . TYR A 1 314 ? -12.348 -5.814 0.756 1.00 95.62 314 TYR A N 1
ATOM 2458 C CA . TYR A 1 314 ? -11.213 -4.918 0.568 1.00 95.62 314 TYR A CA 1
ATOM 2459 C C . TYR A 1 314 ? -11.680 -3.635 -0.115 1.00 95.62 314 TYR A C 1
ATOM 2461 O O . TYR A 1 314 ? -12.527 -3.694 -1.004 1.00 95.62 314 TYR A O 1
ATOM 2469 N N . TRP A 1 315 ? -11.096 -2.508 0.274 1.00 97.50 315 TRP A N 1
ATOM 2470 C CA . TRP A 1 315 ? -11.304 -1.198 -0.334 1.00 97.50 315 TRP A CA 1
ATOM 2471 C C . TRP A 1 315 ? -10.052 -0.809 -1.109 1.00 97.50 315 TRP A C 1
ATOM 2473 O O . TRP A 1 315 ? -9.016 -0.519 -0.514 1.00 97.50 315 TRP A O 1
ATOM 2483 N N . VAL A 1 316 ? -10.130 -0.871 -2.435 1.00 96.06 316 VAL A N 1
ATOM 2484 C CA . VAL A 1 316 ? -8.970 -0.722 -3.327 1.00 96.06 316 VAL A CA 1
ATOM 2485 C C . VAL A 1 316 ? -9.169 0.459 -4.271 1.00 96.06 316 VAL A C 1
ATOM 2487 O O . VAL A 1 316 ? -10.321 0.763 -4.580 1.00 96.06 316 VAL A O 1
ATOM 2490 N N . PRO A 1 317 ? -8.092 1.104 -4.751 1.00 94.94 317 PRO A N 1
ATOM 2491 C CA . PRO A 1 317 ? -8.195 2.156 -5.757 1.00 94.94 317 PRO A CA 1
ATOM 2492 C C . PRO A 1 317 ? -9.010 1.719 -6.979 1.00 94.94 317 PRO A C 1
ATOM 2494 O O . PRO A 1 317 ? -8.786 0.636 -7.536 1.00 94.94 317 PRO A O 1
ATOM 2497 N N . ASP A 1 318 ? -9.955 2.558 -7.392 1.00 90.75 318 ASP A N 1
ATOM 2498 C CA . ASP A 1 318 ? -10.710 2.394 -8.629 1.00 90.75 318 ASP A CA 1
ATOM 2499 C C . ASP A 1 318 ? -9.979 3.111 -9.771 1.00 90.75 318 ASP A C 1
ATOM 2501 O O . ASP A 1 318 ? -10.219 4.276 -10.078 1.00 90.75 318 ASP A O 1
ATOM 2505 N N . PHE A 1 319 ? -8.982 2.407 -10.312 1.00 72.62 319 PHE A N 1
ATOM 2506 C CA . PHE A 1 319 ? -8.222 2.800 -11.502 1.00 72.62 319 PHE A CA 1
ATOM 2507 C C . PHE A 1 319 ? -8.953 2.468 -12.793 1.00 72.62 319 PHE A C 1
ATOM 2509 O O . PHE A 1 319 ? -9.506 1.342 -12.858 1.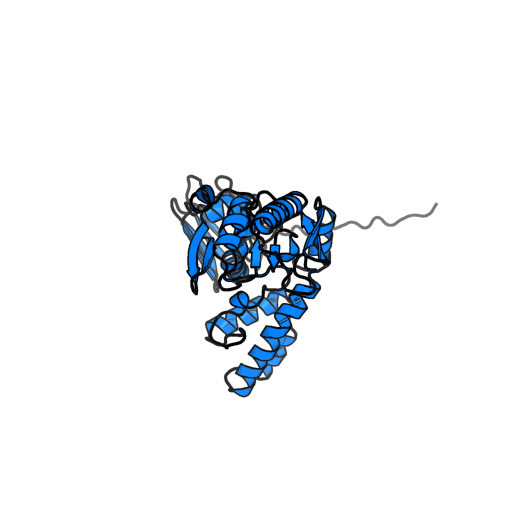00 72.62 319 PHE A O 1
#

Radius of gyration: 21.48 Å; Cα contacts (8 Å, |Δi|>4): 625; chains: 1; bounding box: 65×61×52 Å